Protein 3PU5 (pdb70)

Solvent-accessible surface area: 13687 Å² total

Structure (mmCIF, N/CA/C/O backbone):
data_3PU5
#
_entry.id   3PU5
#
_cell.length_a   72.569
_cell.length_b   104.862
_cell.length_c   39.300
_cell.angle_alpha   90.00
_cell.angle_beta   90.00
_cell.angle_gamma   90.00
#
_symmetry.space_group_name_H-M   'P 21 21 2'
#
loop_
_entity.id
_entity.type
_entity.pdbx_description
1 polymer 'extracellular solute-binding protein'
2 non-polymer GLYCEROL
3 water water
#
loop_
_atom_site.group_PDB
_atom_site.id
_atom_site.type_symbol
_atom_site.label_atom_id
_atom_site.label_alt_id
_atom_site.label_comp_id
_atom_site.label_asym_id
_atom_site.label_entity_id
_atom_site.label_seq_id
_atom_site.pdbx_PDB_ins_code
_atom_site.Cartn_x
_atom_site.Cartn_y
_atom_site.Cartn_z
_atom_site.occupancy
_atom_site.B_iso_or_equiv
_atom_site.auth_seq_id
_atom_site.auth_comp_id
_atom_site.auth_asym_id
_atom_site.auth_atom_id
_atom_site.pdbx_PDB_model_num
ATOM 1 N N . LEU A 1 3 ? 54.091 -3.684 -2.632 1.00 20.00 30 LEU A N 1
ATOM 2 C CA . LEU A 1 3 ? 52.992 -3.067 -1.938 1.00 20.00 30 LEU A CA 1
ATOM 3 C C . LEU A 1 3 ? 53.318 -2.821 -0.470 1.00 20.00 30 LEU A C 1
ATOM 4 O O . LEU A 1 3 ? 53.107 -1.788 0.026 1.00 24.15 30 LEU A O 1
ATOM 9 N N . ALA A 1 4 ? 53.811 -3.863 0.171 1.00 20.00 31 ALA A N 1
ATOM 10 C CA . ALA A 1 4 ? 54.243 -3.846 1.546 1.00 20.00 31 ALA A CA 1
ATOM 11 C C . ALA A 1 4 ? 55.317 -2.805 1.765 1.00 20.00 31 ALA A C 1
ATOM 12 O O . ALA A 1 4 ? 55.370 -2.206 2.809 1.00 35.75 31 ALA A O 1
ATOM 14 N N . ASP A 1 5 ? 56.166 -2.592 0.787 1.00 20.00 32 ASP A N 1
ATOM 15 C CA . ASP A 1 5 ? 57.211 -1.611 0.940 1.00 20.00 32 ASP A CA 1
ATOM 16 C C . ASP A 1 5 ? 56.806 -0.172 0.643 1.00 20.00 32 ASP A C 1
ATOM 17 O O . ASP A 1 5 ? 57.526 0.715 1.023 1.00 28.25 32 ASP A O 1
ATOM 22 N N . ASP A 1 6 ? 55.644 0.033 0.006 1.00 26.43 33 ASP A N 1
ATOM 23 C CA . ASP A 1 6 ? 55.153 1.365 -0.341 1.00 24.01 33 ASP A CA 1
ATOM 24 C C . ASP A 1 6 ? 54.354 2.075 0.763 1.00 21.08 33 ASP A C 1
ATOM 25 O O . ASP A 1 6 ? 53.192 2.316 0.661 1.00 17.65 33 ASP A O 1
ATOM 30 N N . HIS A 1 7 ? 55.073 2.416 1.800 1.00 19.27 34 HIS A N 1
ATOM 31 C CA . HIS A 1 7 ? 54.553 2.935 3.011 1.00 17.14 34 HIS A CA 1
ATOM 32 C C . HIS A 1 7 ? 55.686 3.779 3.603 1.00 15.82 34 HIS A C 1
ATOM 33 O O . HIS A 1 7 ? 56.725 3.254 3.860 1.00 17.05 34 HIS A O 1
ATOM 40 N N . ILE A 1 8 ? 55.473 5.068 3.806 1.00 14.13 35 ILE A N 1
ATOM 41 C CA . ILE A 1 8 ? 56.487 5.899 4.461 1.00 11.67 35 ILE A CA 1
ATOM 42 C C . ILE A 1 8 ? 56.012 6.487 5.792 1.00 13.03 35 ILE A C 1
ATOM 43 O O . ILE A 1 8 ? 54.806 6.667 6.019 1.00 11.01 35 ILE A O 1
ATOM 48 N N . TYR A 1 9 ? 56.974 6.766 6.670 1.00 11.32 36 TYR A N 1
ATOM 49 C CA . TYR A 1 9 ? 56.683 7.364 7.965 1.00 12.16 36 TYR A CA 1
ATOM 50 C C . TYR A 1 9 ? 57.257 8.787 8.018 1.00 11.56 36 TYR A C 1
ATOM 51 O O . TYR A 1 9 ? 58.430 9.018 7.707 1.00 10.35 36 TYR A O 1
ATOM 60 N N . VAL A 1 10 ? 56.402 9.736 8.377 1.00 10.90 37 VAL A N 1
ATOM 61 C CA . VAL A 1 10 ? 56.748 11.156 8.366 1.00 9.92 37 VAL A CA 1
ATOM 62 C C . VAL A 1 10 ? 56.412 11.748 9.724 1.00 10.69 37 VAL A C 1
ATOM 63 O O . VAL A 1 10 ? 55.266 11.646 10.194 1.00 9.64 37 VAL A O 1
ATOM 67 N N . THR A 1 11 ? 57.400 12.366 10.362 1.00 9.83 38 THR A N 1
ATOM 68 C CA . THR A 1 11 ? 57.167 12.928 11.684 1.00 9.98 38 THR A CA 1
ATOM 69 C C . THR A 1 11 ? 56.216 14.107 11.589 1.00 11.71 38 THR A C 1
ATOM 70 O O . THR A 1 11 ? 56.118 14.767 10.550 1.00 9.98 38 THR A O 1
ATOM 74 N N . SER A 1 12 ? 55.516 14.358 12.684 1.00 10.73 39 SER A N 1
ATOM 75 C CA . SER A 1 12 ? 54.699 15.544 12.813 1.00 12.77 39 SER A CA 1
ATOM 76 C C . SER A 1 12 ? 54.520 15.858 14.295 1.00 14.31 39 SER A C 1
ATOM 77 O O . SER A 1 12 ? 55.055 15.152 15.161 1.00 12.75 39 SER A O 1
ATOM 80 N N . SER A 1 13 ? 53.773 16.916 14.592 1.00 13.51 40 SER A N 1
ATOM 81 C CA . SER A 1 13 ? 53.646 17.372 15.968 1.00 13.14 40 SER A CA 1
ATOM 82 C C . SER A 1 13 ? 52.371 16.842 16.611 1.00 15.84 40 SER A C 1
ATOM 83 O O . SER A 1 13 ? 52.378 15.798 17.267 1.00 16.10 40 SER A O 1
ATOM 86 N N . GLY A 1 14 ? 51.276 17.567 16.422 1.00 15.50 41 GLY A N 1
ATOM 87 C CA . GLY A 1 14 ? 49.994 17.138 16.938 1.00 15.79 41 GLY A CA 1
ATOM 88 C C . GLY A 1 14 ? 48.939 18.186 16.673 1.00 18.50 41 GLY A C 1
ATOM 89 O O . GLY A 1 14 ? 49.191 19.188 15.999 1.00 14.79 41 GLY A O 1
ATOM 90 N N . GLY A 1 15 ? 47.745 17.953 17.203 1.00 16.58 42 GLY A N 1
ATOM 91 C CA . GLY A 1 15 ? 46.665 18.905 17.058 1.00 16.62 42 GLY A CA 1
ATOM 92 C C . GLY A 1 15 ? 46.358 19.294 15.626 1.00 15.97 42 GLY A C 1
ATOM 93 O O . GLY A 1 15 ? 46.463 18.490 14.706 1.00 17.11 42 GLY A O 1
ATOM 94 N N . SER A 1 16 ? 45.989 20.554 15.450 1.00 15.66 43 SER A N 1
ATOM 95 C CA . SER A 1 16 ? 45.480 21.056 14.186 1.00 18.86 43 SER A CA 1
ATOM 96 C C . SER A 1 16 ? 46.535 21.012 13.077 1.00 16.16 43 SER A C 1
ATOM 97 O O . SER A 1 16 ? 46.215 20.780 11.910 1.00 14.35 43 SER A O 1
ATOM 100 N N . PHE A 1 17 ? 47.790 21.251 13.447 1.00 15.06 44 PHE A N 1
ATOM 101 C CA . PHE A 1 17 ? 48.882 21.215 12.479 1.00 14.04 44 PHE A CA 1
ATOM 102 C C . PHE A 1 17 ? 48.926 19.831 11.849 1.00 13.42 44 PHE A C 1
ATOM 103 O O . PHE A 1 17 ? 48.867 19.697 10.630 1.00 13.04 44 PHE A O 1
ATOM 111 N N . LEU A 1 18 ? 49.020 18.803 12.693 1.00 12.99 45 LEU A N 1
ATOM 112 C CA . LEU A 1 18 ? 49.096 17.422 12.225 1.00 15.27 45 LEU A CA 1
ATOM 113 C C . LEU A 1 18 ? 47.863 17.004 11.404 1.00 14.62 45 LEU A C 1
ATOM 114 O O . LEU A 1 18 ? 47.983 16.319 10.386 1.00 12.69 45 LEU A O 1
ATOM 119 N N . GLU A 1 19 ? 46.684 17.410 11.861 1.00 15.39 46 GLU A N 1
ATOM 120 C CA . GLU A 1 19 ? 45.445 17.087 11.163 1.00 17.13 46 GLU A CA 1
ATOM 121 C C . GLU A 1 19 ? 45.477 17.683 9.767 1.00 14.42 46 GLU A C 1
ATOM 122 O O . GLU A 1 19 ? 44.992 17.081 8.800 1.00 15.06 46 GLU A O 1
ATOM 128 N N . ASN A 1 20 ? 46.046 18.879 9.664 1.00 12.37 47 ASN A N 1
ATOM 129 C CA . ASN A 1 20 ? 46.086 19.548 8.376 1.00 12.18 47 ASN A CA 1
ATOM 130 C C . ASN A 1 20 ? 47.170 19.033 7.449 1.00 11.40 47 ASN A C 1
ATOM 131 O O . ASN A 1 20 ? 46.975 19.007 6.245 1.00 11.42 47 ASN A O 1
ATOM 136 N N . VAL A 1 21 ? 48.297 18.597 8.012 1.00 12.50 48 VAL A N 1
ATOM 137 C CA . VAL A 1 21 ? 49.293 17.888 7.223 1.00 11.14 48 VAL A CA 1
ATOM 138 C C . VAL A 1 21 ? 48.684 16.616 6.641 1.00 11.59 48 VAL A C 1
ATO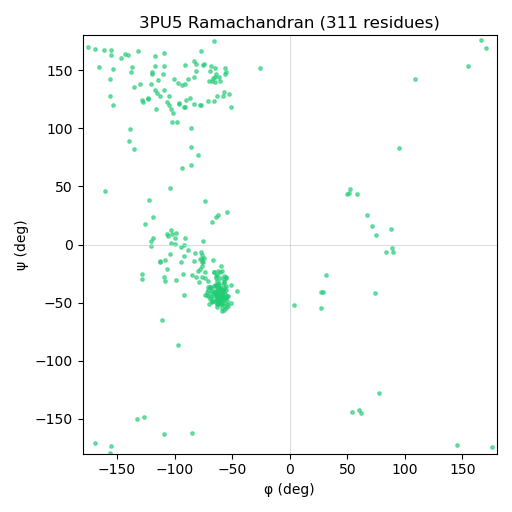M 139 O O . VAL A 1 21 ? 48.905 16.297 5.483 1.00 10.62 48 VAL A O 1
ATOM 143 N N . ARG A 1 22 ? 47.918 15.892 7.455 1.00 13.37 49 ARG A N 1
ATOM 144 C CA . ARG A 1 22 ? 47.267 14.664 7.000 1.00 13.96 49 ARG A CA 1
ATOM 145 C C . ARG A 1 22 ? 46.276 14.970 5.881 1.00 12.03 49 ARG A C 1
ATOM 146 O O . ARG A 1 22 ? 46.298 14.349 4.823 1.00 13.62 49 ARG A O 1
ATOM 154 N N . LYS A 1 23 ? 45.412 15.944 6.128 1.00 13.78 50 LYS A N 1
ATOM 155 C CA . LYS A 1 23 ? 44.357 16.305 5.186 1.00 14.73 50 LYS A CA 1
ATOM 156 C C . LYS A 1 23 ? 44.884 16.864 3.858 1.00 14.25 50 LYS A C 1
ATOM 157 O O . LYS A 1 23 ? 44.374 16.537 2.773 1.00 13.63 50 LYS A O 1
ATOM 163 N N . HIS A 1 24 ? 45.904 17.711 3.939 1.00 12.15 51 HIS A N 1
ATOM 164 C CA . HIS A 1 24 ? 46.323 18.478 2.765 1.00 11.48 51 HIS A CA 1
ATOM 165 C C . HIS A 1 24 ? 47.623 18.026 2.116 1.00 12.75 51 HIS A C 1
ATOM 166 O O . HIS A 1 24 ? 47.941 18.439 0.994 1.00 11.33 51 HIS A O 1
ATOM 181 N N . ALA A 1 26 ? 49.450 14.465 3.308 1.00 10.76 53 ALA A N 1
ATOM 182 C CA . ALA A 1 26 ? 49.539 13.003 3.368 1.00 12.91 53 ALA A CA 1
ATOM 183 C C . ALA A 1 26 ? 48.447 12.304 2.554 1.00 14.76 53 ALA A C 1
ATOM 184 O O . ALA A 1 26 ? 48.745 11.455 1.722 1.00 15.95 53 ALA A O 1
ATOM 186 N N . GLU A 1 27 ? 47.187 12.673 2.780 1.00 14.14 54 GLU A N 1
ATOM 187 C CA . GLU A 1 27 ? 46.073 12.018 2.086 1.00 16.07 54 GLU A CA 1
ATOM 188 C C . GLU A 1 27 ? 46.085 12.213 0.559 1.00 16.61 54 GLU A C 1
ATOM 189 O O . GLU A 1 27 ? 46.002 11.237 -0.184 1.00 16.54 54 GLU A O 1
ATOM 195 N N . PRO A 1 28 ? 46.203 13.469 0.083 1.00 16.28 55 PRO A N 1
ATOM 196 C CA . PRO A 1 28 ? 46.292 13.688 -1.368 1.00 14.91 55 PRO A CA 1
ATOM 197 C C . PRO A 1 28 ? 47.458 12.949 -2.015 1.00 15.97 55 PRO A C 1
ATOM 198 O O . PRO A 1 28 ? 47.312 12.414 -3.114 1.00 16.02 55 PRO A O 1
ATOM 202 N N . PHE A 1 29 ? 48.600 12.917 -1.339 1.00 14.15 56 PHE A N 1
ATOM 203 C CA . PHE A 1 29 ? 49.765 12.218 -1.861 1.00 14.53 56 PHE A CA 1
ATOM 204 C C . PHE A 1 29 ? 49.509 10.721 -1.996 1.00 15.85 56 PHE A C 1
ATOM 205 O O . PHE A 1 29 ? 49.868 10.116 -3.007 1.00 15.51 56 PHE A O 1
ATOM 213 N N . GLU A 1 30 ? 48.916 10.127 -0.961 1.00 15.98 57 GLU A N 1
ATOM 214 C CA . GLU A 1 30 ? 48.580 8.708 -0.979 1.00 17.47 57 GLU A CA 1
ATOM 215 C C . GLU A 1 30 ? 47.712 8.424 -2.203 1.00 18.57 57 GLU A C 1
ATOM 216 O O . GLU A 1 30 ? 47.920 7.451 -2.921 1.00 17.91 57 GLU A O 1
ATOM 222 N N . LYS A 1 31 ? 46.733 9.293 -2.431 1.00 19.24 58 LYS A N 1
ATOM 223 C CA . LYS A 1 31 ? 45.801 9.114 -3.530 1.00 21.71 58 LYS A CA 1
ATOM 224 C C . LYS A 1 31 ? 46.505 9.133 -4.873 1.00 22.14 58 LYS A C 1
ATOM 225 O O . LYS A 1 31 ? 46.217 8.313 -5.738 1.00 23.04 58 LYS A O 1
ATOM 231 N N . GLN A 1 32 ? 47.431 10.066 -5.055 1.00 19.96 59 GLN A N 1
ATOM 232 C CA . GLN A 1 32 ? 48.069 10.214 -6.355 1.00 19.48 59 GLN A CA 1
ATOM 233 C C . GLN A 1 32 ? 49.193 9.221 -6.581 1.00 21.63 59 GLN A C 1
ATOM 234 O O . GLN A 1 32 ? 49.465 8.838 -7.721 1.00 21.02 59 GLN A O 1
ATOM 240 N N . SER A 1 33 ? 49.824 8.776 -5.498 1.00 17.22 60 SER A N 1
ATOM 241 C CA . SER A 1 33 ? 51.034 7.969 -5.612 1.00 18.09 60 SER A CA 1
ATOM 242 C C . SER A 1 33 ? 50.810 6.500 -5.283 1.00 20.14 60 SER A C 1
ATOM 243 O O . SER A 1 33 ? 51.606 5.646 -5.676 1.00 19.92 60 SER A O 1
ATOM 246 N N . GLY A 1 34 ? 49.745 6.215 -4.539 1.00 18.03 61 GLY A N 1
ATOM 247 C CA . GLY A 1 34 ? 49.521 4.879 -4.013 1.00 21.42 61 GLY A CA 1
ATOM 248 C C . GLY A 1 34 ? 50.424 4.537 -2.834 1.00 19.74 61 GLY A C 1
ATOM 249 O O . GLY A 1 34 ? 50.456 3.395 -2.369 1.00 17.78 61 GLY A O 1
ATOM 250 N N . VAL A 1 35 ? 51.162 5.531 -2.347 1.00 17.71 62 VAL A N 1
ATOM 251 C CA . VAL A 1 35 ? 52.086 5.320 -1.245 1.00 16.10 62 VAL A CA 1
ATOM 252 C C . VAL A 1 35 ? 51.409 5.716 0.052 1.00 18.40 62 VAL A C 1
ATOM 253 O O . VAL A 1 35 ? 50.953 6.844 0.205 1.00 16.61 62 VAL A O 1
ATOM 257 N N . LYS A 1 36 ? 51.322 4.774 0.981 1.00 16.75 63 LYS A N 1
ATOM 258 C CA . LYS A 1 36 ? 50.727 5.066 2.275 1.00 18.64 63 LYS A CA 1
ATOM 259 C C . LYS A 1 36 ? 51.628 5.985 3.104 1.00 14.85 63 LYS A C 1
ATOM 260 O O . LYS A 1 36 ? 52.858 5.856 3.088 1.00 16.94 63 LYS A O 1
ATOM 266 N N . VAL A 1 37 ? 51.017 6.922 3.815 1.00 13.99 64 VAL A N 1
ATOM 267 C CA . VAL A 1 37 ? 51.776 7.810 4.688 1.00 12.98 64 VAL A CA 1
ATOM 268 C C . VAL A 1 37 ? 51.249 7.722 6.114 1.00 14.21 64 VAL A C 1
ATOM 269 O O . VAL A 1 37 ? 50.052 7.916 6.358 1.00 14.86 64 VAL A O 1
ATOM 273 N N . THR A 1 38 ? 52.144 7.426 7.050 1.00 11.66 65 THR A N 1
ATOM 274 C CA . THR A 1 38 ? 51.806 7.494 8.467 1.00 11.92 65 THR A CA 1
ATOM 275 C C . THR A 1 38 ? 52.474 8.711 9.089 1.00 11.84 65 THR A C 1
ATOM 276 O O . THR A 1 38 ? 53.692 8.858 9.026 1.00 11.96 65 THR A O 1
ATOM 280 N N . LEU A 1 39 ? 51.673 9.588 9.682 1.00 12.00 66 LEU A N 1
ATOM 281 C CA . LEU A 1 39 ? 52.206 10.731 10.411 1.00 11.67 66 LEU A CA 1
ATOM 282 C C . LEU A 1 39 ? 52.422 10.320 11.863 1.00 12.67 66 LEU A C 1
ATOM 283 O O . LEU A 1 39 ? 51.488 9.858 12.523 1.00 10.29 66 LEU A O 1
ATOM 288 N N . VAL A 1 40 ? 53.649 10.485 12.348 1.00 10.64 67 VAL A N 1
ATOM 289 C CA . VAL A 1 40 ? 54.009 10.087 13.705 1.00 11.91 67 VAL A CA 1
ATOM 290 C C . VAL A 1 40 ? 54.086 11.293 14.644 1.00 13.59 67 VAL A C 1
ATOM 291 O O . VAL A 1 40 ? 55.040 12.071 14.577 1.00 12.41 67 VAL A O 1
ATOM 295 N N . PRO A 1 41 ? 53.081 11.456 15.525 1.00 14.06 68 PRO A N 1
ATOM 296 C CA . PRO A 1 41 ? 53.081 12.589 16.463 1.00 14.54 68 PRO A CA 1
ATOM 297 C C . PRO A 1 41 ? 54.240 12.548 17.465 1.00 14.60 68 PRO A C 1
ATOM 298 O O . PRO A 1 41 ? 54.652 11.472 17.891 1.00 13.93 68 PRO A O 1
ATOM 302 N N . GLY A 1 42 ? 54.745 13.717 17.849 1.00 13.53 69 GLY A N 1
ATOM 303 C CA . GLY A 1 42 ? 55.833 13.786 18.806 1.00 13.58 69 GLY A CA 1
ATOM 304 C C . GLY A 1 42 ? 56.400 15.189 18.931 1.00 15.98 69 GLY A C 1
ATOM 305 O O . GLY A 1 42 ? 56.073 16.071 18.129 1.00 13.46 69 GLY A O 1
ATOM 306 N N . THR A 1 43 ? 57.243 15.396 19.943 1.00 13.94 70 THR A N 1
ATOM 307 C CA . THR A 1 43 ? 57.929 16.671 20.124 1.00 14.31 70 THR A CA 1
ATOM 308 C C . THR A 1 43 ? 59.170 16.736 19.254 1.00 13.52 70 THR A C 1
ATOM 309 O O . THR A 1 43 ? 59.729 15.707 18.865 1.00 12.45 70 THR A O 1
ATOM 313 N N . ASN A 1 44 ? 59.607 17.955 18.970 1.00 13.48 71 ASN A N 1
ATOM 314 C CA . ASN A 1 44 ? 60.796 18.169 18.162 1.00 14.89 71 ASN A CA 1
ATOM 315 C C . ASN A 1 44 ? 62.020 17.440 18.710 1.00 13.47 71 ASN A C 1
ATOM 316 O O . ASN A 1 44 ? 62.680 16.720 17.975 1.00 13.67 71 ASN A O 1
ATOM 321 N N . PRO A 1 45 ? 62.326 17.622 20.012 1.00 15.92 72 PRO A N 1
ATOM 322 C CA . PRO A 1 45 ? 63.493 16.979 20.635 1.00 14.72 72 PRO A CA 1
ATOM 323 C C . PRO A 1 45 ? 63.431 15.457 20.625 1.00 14.24 72 PRO A C 1
ATOM 324 O O . PRO A 1 45 ? 64.466 14.822 20.456 1.00 12.94 72 PRO A O 1
ATOM 328 N N . ALA A 1 46 ? 62.242 14.888 20.827 1.00 14.16 73 ALA A N 1
ATOM 329 C CA . ALA A 1 46 ? 62.072 13.435 20.848 1.00 15.31 73 ALA A CA 1
ATOM 330 C C . ALA A 1 46 ? 62.273 12.832 19.459 1.00 14.95 73 ALA A C 1
ATOM 331 O O . ALA A 1 46 ? 62.967 11.826 19.300 1.00 14.24 73 ALA A O 1
ATOM 333 N N . HIS A 1 47 ? 61.651 13.443 18.457 1.00 12.58 74 HIS A N 1
ATOM 334 C CA . HIS A 1 47 ? 61.836 12.997 17.079 1.00 13.73 74 HIS A CA 1
ATOM 335 C C . HIS A 1 47 ? 63.312 13.038 16.677 1.00 13.98 74 HIS A C 1
ATOM 336 O O . HIS A 1 47 ? 63.843 12.066 16.156 1.00 12.83 74 HIS A O 1
ATOM 343 N N . ALA A 1 48 ? 63.968 14.169 16.927 1.00 13.96 75 ALA A N 1
ATOM 344 C CA . ALA A 1 48 ? 65.375 14.324 16.568 1.00 13.06 75 ALA A CA 1
ATOM 345 C C . ALA A 1 48 ? 66.249 13.298 17.274 1.00 13.90 75 ALA A C 1
ATOM 346 O O . ALA A 1 48 ? 67.086 12.664 16.641 1.00 16.18 75 ALA A O 1
ATOM 348 N N . LEU A 1 49 ? 66.068 13.125 18.580 1.00 16.19 76 LEU A N 1
ATOM 349 C CA . LEU A 1 49 ? 66.897 12.153 19.303 1.00 18.03 76 LEU A CA 1
ATOM 350 C C . LEU A 1 49 ? 66.672 10.736 18.767 1.00 17.64 76 LEU A C 1
ATOM 351 O O . LEU A 1 49 ? 67.616 9.948 18.615 1.00 16.98 76 LEU A O 1
ATOM 356 N N . LYS A 1 50 ? 65.420 10.417 18.465 1.00 15.38 77 LYS A N 1
ATOM 357 C CA . LYS A 1 50 ? 65.109 9.095 17.939 1.00 19.01 77 LYS A CA 1
ATOM 358 C C . LYS A 1 50 ? 65.828 8.856 16.621 1.00 18.49 77 LYS A C 1
ATOM 359 O O . LYS A 1 50 ? 66.387 7.787 16.403 1.00 17.33 77 LYS A O 1
ATOM 365 N N . ILE A 1 51 ? 65.824 9.862 15.750 1.00 16.62 78 ILE A N 1
ATOM 366 C CA . ILE A 1 51 ? 66.533 9.753 14.481 1.00 17.53 78 ILE A CA 1
ATOM 367 C C . ILE A 1 51 ? 68.039 9.721 14.705 1.00 16.59 78 ILE A C 1
ATOM 368 O O . ILE A 1 51 ? 68.753 8.954 14.070 1.00 16.09 78 ILE A O 1
ATOM 373 N N . LEU A 1 52 ? 68.514 10.562 15.615 1.00 17.88 79 LEU A N 1
ATOM 374 C CA . LEU A 1 52 ? 69.921 10.563 15.990 1.00 20.74 79 LEU A CA 1
ATOM 375 C C . LEU A 1 52 ? 70.380 9.185 16.458 1.00 21.41 79 LEU A C 1
ATOM 376 O O . LEU A 1 52 ? 71.441 8.696 16.056 1.00 19.63 79 LEU A O 1
ATOM 381 N N . SER A 1 53 ? 69.569 8.573 17.317 1.00 22.17 80 SER A N 1
ATOM 382 C CA . SER A 1 53 ? 69.928 7.328 17.998 1.00 21.47 80 SER A CA 1
ATOM 383 C C . SER A 1 53 ? 69.843 6.119 17.090 1.00 24.44 80 SER A C 1
ATOM 384 O O . SER A 1 53 ? 70.351 5.046 17.419 1.00 25.92 80 SER A O 1
ATOM 387 N N . SER A 1 54 ? 69.185 6.282 15.952 1.00 22.36 81 SER A N 1
ATOM 388 C CA . SER A 1 54 ? 68.849 5.133 15.127 1.00 25.86 81 SER A CA 1
ATOM 389 C C . SER A 1 54 ? 70.073 4.379 14.623 1.00 26.38 81 SER A C 1
ATOM 390 O O . SER A 1 54 ? 71.112 4.970 14.314 1.00 27.04 81 SER A O 1
ATOM 393 N N . ARG A 1 55 ? 69.927 3.063 14.554 1.00 26.62 82 ARG A N 1
ATOM 394 C 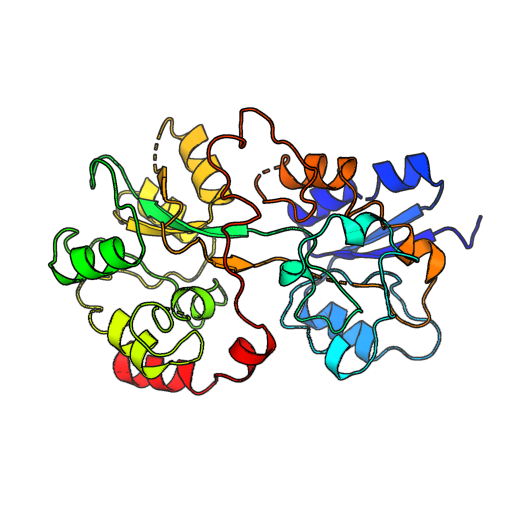CA . ARG A 1 55 ? 70.927 2.199 13.957 1.00 31.02 82 ARG A CA 1
ATOM 395 C C . ARG A 1 55 ? 70.222 1.283 12.962 1.00 32.10 82 ARG A C 1
ATOM 396 O O . ARG A 1 55 ? 69.127 0.782 13.235 1.00 32.33 82 ARG A O 1
ATOM 398 N N . GLY A 1 56 ? 70.835 1.077 11.802 1.00 33.88 83 GLY A N 1
ATOM 399 C CA . GLY A 1 56 ? 70.255 0.196 10.805 1.00 32.20 83 GLY A CA 1
ATOM 400 C C . GLY A 1 56 ? 69.126 0.883 10.069 1.00 32.07 83 GLY A C 1
ATOM 401 O O . GLY A 1 56 ? 69.307 1.983 9.548 1.00 32.86 83 GLY A O 1
ATOM 402 N N . THR A 1 57 ? 67.962 0.242 10.018 1.00 33.31 84 THR A N 1
ATOM 403 C CA . THR A 1 57 ? 66.819 0.837 9.332 1.00 31.00 84 THR A CA 1
ATOM 404 C C . THR A 1 57 ? 66.188 1.899 10.221 1.00 28.81 84 THR A C 1
ATOM 405 O O . THR A 1 57 ? 65.748 1.593 11.332 1.00 31.73 84 THR A O 1
ATOM 409 N N . PRO A 1 58 ? 66.144 3.154 9.734 1.00 25.58 85 PRO A N 1
ATOM 410 C CA . PRO A 1 58 ? 65.553 4.257 10.500 1.00 24.73 85 PRO A CA 1
ATOM 411 C C . PRO A 1 58 ? 64.063 4.019 10.688 1.00 24.32 85 PRO A C 1
ATOM 412 O O . PRO A 1 58 ? 63.440 3.379 9.843 1.00 22.38 85 PRO A O 1
ATOM 416 N N . PRO A 1 59 ? 63.488 4.547 11.774 1.00 26.11 86 PRO A N 1
ATOM 417 C CA . PRO A 1 59 ? 62.049 4.388 11.991 1.00 27.02 86 PRO A CA 1
ATOM 418 C C . PRO A 1 59 ? 61.258 5.341 11.085 1.00 25.12 86 PRO A C 1
ATOM 419 O O . PRO A 1 59 ? 60.117 5.043 10.702 1.00 24.81 86 PRO A O 1
ATOM 423 N N . TYR A 1 60 ? 61.873 6.467 10.728 1.00 20.69 87 TYR A N 1
ATOM 424 C CA . TYR A 1 60 ? 61.199 7.476 9.924 1.00 17.76 87 TYR A CA 1
ATOM 425 C C . TYR A 1 60 ? 61.904 7.733 8.598 1.00 14.89 87 TYR A C 1
ATOM 426 O O . TYR A 1 60 ? 63.132 7.664 8.505 1.00 15.30 87 TYR A O 1
ATOM 435 N N . ASP A 1 61 ? 61.111 8.048 7.579 1.00 13.60 88 ASP A N 1
ATOM 436 C CA . ASP A 1 61 ? 61.624 8.337 6.240 1.00 13.58 88 ASP A CA 1
ATOM 437 C C . ASP A 1 61 ? 61.734 9.842 5.964 1.00 12.97 88 ASP A C 1
ATOM 438 O O . ASP A 1 61 ? 62.591 10.288 5.192 1.00 11.03 88 ASP A O 1
ATOM 443 N N . VAL A 1 62 ? 60.848 10.615 6.582 1.00 11.95 89 VAL A N 1
ATOM 444 C CA . VAL A 1 62 ? 60.841 12.065 6.397 1.00 10.82 89 VAL A CA 1
ATOM 445 C C . VAL A 1 62 ? 60.879 12.750 7.750 1.00 9.95 89 VAL A C 1
ATOM 446 O O . VAL A 1 62 ? 60.034 12.498 8.613 1.00 10.72 89 VAL A O 1
ATOM 450 N N . ALA A 1 63 ? 61.892 13.587 7.938 1.00 10.26 90 ALA A N 1
ATOM 451 C CA . ALA A 1 63 ? 62.029 14.359 9.157 1.00 9.41 90 ALA A CA 1
ATOM 452 C C . ALA A 1 63 ? 61.322 15.673 8.941 1.00 11.11 90 ALA A C 1
ATOM 453 O O . ALA A 1 63 ? 61.685 16.434 8.049 1.00 10.22 90 ALA A O 1
ATOM 455 N N . ALA A 1 64 ? 60.299 15.934 9.745 1.00 9.32 91 ALA A N 1
ATOM 456 C CA . ALA A 1 64 ? 59.539 17.160 9.596 1.00 11.15 91 ALA A CA 1
ATOM 457 C C . ALA A 1 64 ? 59.237 17.728 10.968 1.00 12.38 91 ALA A C 1
ATOM 458 O O . ALA A 1 64 ? 58.320 17.260 11.654 1.00 18.07 91 ALA A O 1
ATOM 460 N N . PHE A 1 65 ? 60.025 18.711 11.386 1.00 10.99 92 PHE A N 1
ATOM 461 C CA . PHE A 1 65 ? 59.838 19.351 12.684 1.00 13.02 92 PHE A CA 1
ATOM 462 C C . PHE A 1 65 ? 60.678 20.624 12.843 1.00 14.00 92 PHE A C 1
ATOM 463 O O . PHE A 1 65 ? 61.289 21.093 11.890 1.00 11.34 92 PHE A O 1
ATOM 471 N N . GLY A 1 66 ? 60.703 21.162 14.061 1.00 14.60 93 GLY A N 1
ATOM 472 C CA . GLY A 1 66 ? 61.326 22.445 14.347 1.00 13.55 93 GLY A CA 1
ATOM 473 C C . GLY A 1 66 ? 62.787 22.608 13.972 1.00 14.65 93 GLY A C 1
ATOM 474 O O . GLY A 1 66 ? 63.553 21.648 13.972 1.00 12.94 93 GLY A O 1
ATOM 475 N N . GLY A 1 67 ? 63.168 23.852 13.693 1.00 14.56 94 GLY A N 1
ATOM 476 C CA . GLY A 1 67 ? 64.500 24.182 13.224 1.00 17.65 94 GLY A CA 1
ATOM 477 C C . GLY A 1 67 ? 65.640 23.878 14.180 1.00 17.29 94 GLY A C 1
ATOM 478 O O . GLY A 1 67 ? 66.677 23.359 13.755 1.00 16.81 94 GLY A O 1
ATOM 479 N N . ASN A 1 68 ? 65.465 24.202 15.459 1.00 16.07 95 ASN A N 1
ATOM 480 C CA . ASN A 1 68 ? 66.506 23.947 16.463 1.00 17.34 95 ASN A CA 1
ATOM 481 C C . ASN A 1 68 ? 66.969 22.495 16.487 1.00 19.04 95 ASN A C 1
ATOM 482 O O . ASN A 1 68 ? 68.166 22.193 16.402 1.00 17.62 95 ASN A O 1
ATOM 487 N N . ASP A 1 69 ? 66.004 21.593 16.613 1.00 14.94 96 ASP A N 1
ATOM 488 C CA . ASP A 1 69 ? 66.314 20.176 16.682 1.00 15.95 96 ASP A CA 1
ATOM 489 C C . ASP A 1 69 ? 66.724 19.621 15.328 1.00 15.75 96 ASP A C 1
ATOM 490 O O . ASP A 1 69 ? 67.590 18.743 15.257 1.00 15.86 96 ASP A O 1
ATOM 503 N N . TYR A 1 71 ? 68.463 21.214 13.262 1.00 14.32 98 TYR A N 1
ATOM 504 C CA . TYR A 1 71 ? 69.858 21.601 13.127 1.00 16.08 98 TYR A CA 1
ATOM 505 C C . TYR A 1 71 ? 70.757 20.548 13.773 1.00 15.79 98 TYR A C 1
ATOM 506 O O . TYR A 1 71 ? 71.898 20.385 13.380 1.00 18.04 98 TYR A O 1
ATOM 515 N N . ARG A 1 72 ? 70.231 19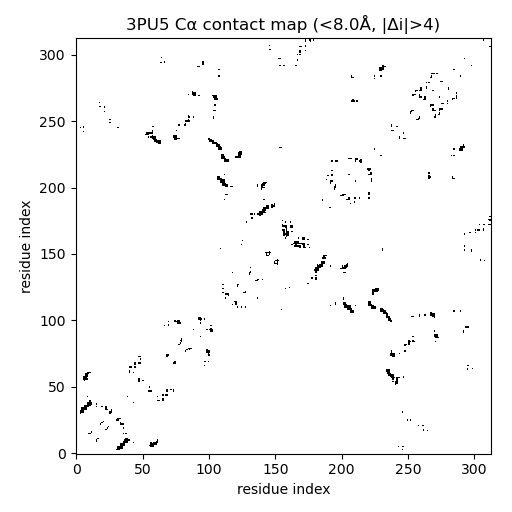.818 14.753 1.00 16.90 99 ARG A N 1
ATOM 516 C CA . ARG A 1 72 ? 70.987 18.725 15.366 1.00 18.77 99 ARG A CA 1
ATOM 517 C C . ARG A 1 72 ? 71.300 17.639 14.334 1.00 17.10 99 ARG A C 1
ATOM 518 O O . ARG A 1 72 ? 72.419 17.117 14.272 1.00 17.61 99 ARG A O 1
ATOM 526 N N . LEU A 1 73 ? 70.295 17.300 13.536 1.00 14.02 100 LEU A N 1
ATOM 527 C CA . LEU A 1 73 ? 70.416 16.250 12.541 1.00 15.14 100 LEU A CA 1
ATOM 528 C C . LEU A 1 73 ? 71.308 16.690 11.394 1.00 14.64 100 LEU A C 1
ATOM 529 O O . LEU A 1 73 ? 71.980 15.876 10.768 1.00 16.42 100 LEU A O 1
ATOM 534 N N . ILE A 1 74 ? 71.292 17.985 11.112 1.00 16.11 101 ILE A N 1
ATOM 535 C CA . ILE A 1 74 ? 72.211 18.560 10.138 1.00 17.99 101 ILE A CA 1
ATOM 536 C C . ILE A 1 74 ? 73.650 18.368 10.588 1.00 18.45 101 ILE A C 1
ATOM 537 O O . ILE A 1 74 ? 74.495 17.914 9.820 1.00 19.89 101 ILE A O 1
ATOM 542 N N . ARG A 1 75 ? 73.917 18.729 11.839 1.00 17.67 102 ARG A N 1
ATOM 543 C CA . ARG A 1 75 ? 75.253 18.632 12.410 1.00 21.50 102 ARG A CA 1
ATOM 544 C C . ARG A 1 75 ? 75.741 17.184 12.497 1.00 21.57 102 ARG A C 1
ATOM 545 O O . ARG A 1 75 ? 76.945 16.928 12.440 1.00 19.07 102 ARG A O 1
ATOM 553 N N . ALA A 1 76 ? 74.807 16.243 12.634 1.00 18.62 103 ALA A N 1
ATOM 554 C CA . ALA A 1 76 ? 75.156 14.829 12.758 1.00 15.15 103 ALA A CA 1
ATOM 555 C C . ALA A 1 76 ? 75.037 14.041 11.443 1.00 15.87 103 ALA A C 1
ATOM 556 O O . ALA A 1 76 ? 75.120 12.814 11.447 1.00 15.59 103 ALA A O 1
ATOM 558 N N . LYS A 1 77 ? 74.834 14.748 10.334 1.00 14.12 104 LYS A N 1
ATOM 559 C CA . LYS A 1 77 ? 74.804 14.137 8.999 1.00 17.43 104 LYS A CA 1
ATOM 560 C C . LYS A 1 77 ? 73.731 13.050 8.837 1.00 16.99 104 LYS A C 1
ATOM 561 O O . LYS A 1 77 ? 73.986 11.988 8.243 1.00 16.28 104 LYS A O 1
ATOM 567 N N . LYS A 1 78 ? 72.532 13.313 9.347 1.00 13.36 105 LYS A N 1
ATOM 568 C CA . LYS A 1 78 ? 71.474 12.300 9.309 1.00 14.29 105 LYS A CA 1
ATOM 569 C C . LYS A 1 78 ? 70.465 12.506 8.175 1.00 14.72 105 LYS A C 1
ATOM 570 O O . LYS A 1 78 ? 69.529 11.722 8.018 1.00 15.00 105 LYS A O 1
ATOM 576 N N . LEU A 1 79 ? 70.666 13.544 7.372 1.00 13.92 106 LEU A N 1
ATOM 577 C CA . LEU A 1 79 ? 69.699 13.903 6.340 1.00 13.42 106 LEU A CA 1
ATOM 578 C C . LEU A 1 79 ? 70.298 13.719 4.954 1.00 13.22 106 LEU A C 1
ATOM 579 O O . LEU A 1 79 ? 71.464 14.007 4.748 1.00 14.10 106 LEU A O 1
ATOM 584 N N . ALA A 1 80 ? 69.506 13.240 3.999 1.00 13.92 107 ALA A N 1
ATOM 585 C CA . ALA A 1 80 ? 70.031 13.021 2.656 1.00 14.19 107 ALA A CA 1
ATOM 586 C C . ALA A 1 80 ? 70.054 14.315 1.852 1.00 14.77 107 ALA A C 1
ATOM 587 O O . ALA A 1 80 ? 69.221 15.199 2.051 1.00 12.52 107 ALA A O 1
ATOM 589 N N . GLN A 1 81 ? 71.011 14.421 0.940 1.00 13.80 108 GLN A N 1
ATOM 590 C CA . GLN A 1 81 ? 71.070 15.564 0.035 1.00 16.84 108 GLN A CA 1
ATOM 591 C C . GLN A 1 81 ? 69.852 15.590 -0.890 1.00 16.31 108 GLN A C 1
ATOM 592 O O . GLN A 1 81 ? 69.397 14.550 -1.367 1.00 16.87 108 GLN A O 1
ATOM 598 N N . VAL A 1 82 ? 69.313 16.779 -1.122 1.00 13.55 109 VAL A N 1
ATOM 599 C CA . VAL A 1 82 ? 68.211 16.945 -2.052 1.00 14.74 109 VAL A CA 1
ATOM 600 C C . VAL A 1 82 ? 68.439 18.195 -2.890 1.00 16.27 109 VAL A C 1
ATOM 601 O O . VAL A 1 82 ? 69.036 19.166 -2.423 1.00 17.56 109 VAL A O 1
ATOM 605 N N . ASP A 1 83 ? 67.961 18.166 -4.128 1.00 16.47 110 ASP A N 1
ATOM 606 C CA . ASP A 1 83 ? 68.035 19.330 -4.998 1.00 17.22 110 ASP A CA 1
ATOM 607 C C . ASP A 1 83 ? 66.947 19.286 -6.061 1.00 16.49 110 ASP A C 1
ATOM 608 O O . ASP A 1 83 ? 66.075 18.415 -6.046 1.00 14.61 110 ASP A O 1
ATOM 613 N N . GLU A 1 84 ? 67.011 20.232 -6.989 1.00 17.95 111 GLU A N 1
ATOM 614 C CA . GLU A 1 84 ? 65.998 20.368 -8.029 1.00 21.02 111 GLU A CA 1
ATOM 615 C C . GLU A 1 84 ? 65.892 19.159 -8.960 1.00 18.51 111 GLU A C 1
ATOM 616 O O . GLU A 1 84 ? 64.854 18.950 -9.585 1.00 18.78 111 GLU A O 1
ATOM 622 N N . LYS A 1 85 ? 66.956 18.367 -9.053 1.00 18.41 112 LYS A N 1
ATOM 623 C CA . LYS A 1 85 ? 66.913 17.138 -9.841 1.00 18.85 112 LYS A CA 1
ATOM 624 C C . LYS A 1 85 ? 66.030 16.108 -9.155 1.00 20.06 112 LYS A C 1
ATOM 625 O O . LYS A 1 85 ? 65.124 15.544 -9.772 1.00 20.30 112 LYS A O 1
ATOM 631 N N . SER A 1 86 ? 66.294 15.868 -7.872 1.00 15.37 113 SER A N 1
ATOM 632 C CA . SER A 1 86 ? 65.592 14.828 -7.129 1.00 16.64 113 SER A CA 1
ATOM 633 C C . SER A 1 86 ? 64.252 15.296 -6.547 1.00 16.05 113 SER A C 1
ATOM 634 O O . SER A 1 86 ? 63.352 14.494 -6.321 1.00 16.67 113 SER A O 1
ATOM 637 N N . VAL A 1 87 ? 64.137 16.593 -6.291 1.00 14.43 114 VAL A N 1
ATOM 638 C CA . VAL A 1 87 ? 62.920 17.166 -5.729 1.00 14.09 114 VAL A CA 1
ATOM 639 C C . VAL A 1 87 ? 62.616 18.444 -6.512 1.00 13.83 114 VAL A C 1
ATOM 640 O O . VAL A 1 87 ? 62.967 19.538 -6.084 1.00 13.53 114 VAL A O 1
ATOM 644 N N . PRO A 1 88 ? 61.974 18.298 -7.680 1.00 15.17 115 PRO A N 1
ATOM 645 C CA . PRO A 1 88 ? 61.747 19.404 -8.619 1.00 14.61 115 PRO A CA 1
ATOM 646 C C . PRO A 1 88 ? 61.118 20.639 -7.977 1.00 12.60 115 PRO A C 1
ATOM 647 O O . PRO A 1 88 ? 61.445 21.749 -8.368 1.00 13.09 115 PRO A O 1
ATOM 651 N N . SER A 1 89 ? 60.236 20.451 -7.000 1.00 14.12 116 SER A N 1
ATOM 652 C CA . SER A 1 89 ? 59.605 21.587 -6.318 1.00 13.69 116 SER A CA 1
ATOM 653 C C . SER A 1 89 ? 60.612 22.571 -5.718 1.00 12.92 116 SER A C 1
ATOM 654 O O . SER A 1 89 ? 60.313 23.763 -5.576 1.00 12.59 116 SER A O 1
ATOM 657 N N . LEU A 1 90 ? 61.797 22.084 -5.358 1.00 10.81 117 LEU A N 1
ATOM 658 C CA . LEU A 1 90 ? 62.801 22.965 -4.756 1.00 11.65 117 LEU A CA 1
ATOM 659 C C . LEU A 1 90 ? 63.166 24.131 -5.681 1.00 13.73 117 LEU A C 1
ATOM 660 O O . LEU A 1 90 ? 63.643 25.175 -5.223 1.00 11.84 117 LEU A O 1
ATOM 665 N N . ALA A 1 91 ? 62.936 23.959 -6.980 1.00 13.17 118 ALA A N 1
ATOM 666 C CA . ALA A 1 91 ? 63.222 25.031 -7.934 1.00 15.96 118 ALA A CA 1
ATOM 667 C C . ALA A 1 91 ? 62.303 26.228 -7.712 1.00 13.20 118 ALA A C 1
ATOM 668 O O . ALA A 1 91 ? 62.646 27.354 -8.072 1.00 12.63 118 ALA A O 1
ATOM 670 N N . ASP A 1 92 ? 61.140 25.983 -7.110 1.00 13.57 119 ASP A N 1
ATOM 671 C CA . ASP A 1 92 ? 60.161 27.044 -6.869 1.00 12.48 119 ASP A CA 1
ATOM 672 C C . ASP A 1 92 ? 60.185 27.597 -5.447 1.00 11.02 119 ASP A C 1
ATOM 673 O O . ASP A 1 92 ? 59.347 28.415 -5.075 1.00 9.80 119 ASP A O 1
ATOM 678 N N . VAL A 1 93 ? 61.149 27.140 -4.658 1.00 12.29 120 VAL A N 1
ATOM 679 C CA . VAL A 1 93 ? 61.309 27.608 -3.291 1.00 10.16 120 VAL A CA 1
ATOM 680 C C . VAL A 1 93 ? 62.497 28.563 -3.222 1.00 9.81 120 VAL A C 1
ATOM 681 O O . VAL A 1 93 ? 63.612 28.182 -3.563 1.00 9.56 120 VAL A O 1
ATOM 685 N N . PRO A 1 94 ? 62.258 29.821 -2.812 1.00 9.02 121 PRO A N 1
ATOM 686 C CA . PRO A 1 94 ? 63.367 30.774 -2.674 1.00 9.72 121 PRO A CA 1
ATOM 687 C C . PRO A 1 94 ? 64.488 30.267 -1.751 1.00 11.54 121 PRO A C 1
ATOM 688 O O . PRO A 1 94 ? 64.241 29.543 -0.788 1.00 8.35 121 PRO A O 1
ATOM 692 N N . GLU A 1 95 ? 65.717 30.669 -2.055 1.00 12.07 122 GLU A N 1
ATOM 693 C CA . GLU A 1 95 ? 66.900 30.184 -1.353 1.00 13.33 122 GLU A CA 1
ATOM 694 C C . GLU A 1 95 ? 66.857 30.371 0.168 1.00 11.30 122 GLU A C 1
ATOM 695 O O . GLU A 1 95 ? 67.370 29.540 0.909 1.00 10.77 122 GLU A O 1
ATOM 701 N N . LYS A 1 96 ? 66.262 31.462 0.633 1.00 10.59 123 LYS A N 1
ATOM 702 C CA . LYS A 1 96 ? 66.226 31.735 2.065 1.00 11.86 123 LYS A CA 1
ATOM 703 C C . LYS A 1 96 ? 65.575 30.628 2.891 1.00 10.65 123 LYS A C 1
ATOM 704 O O . LYS A 1 96 ? 65.924 30.447 4.051 1.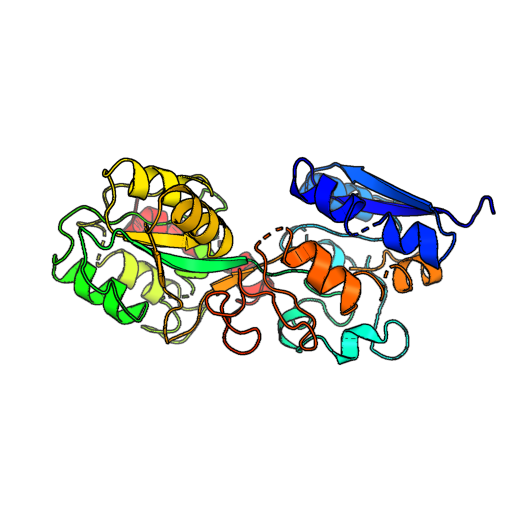00 13.33 123 LYS A O 1
ATOM 710 N N . PHE A 1 97 ? 64.622 29.906 2.301 1.00 9.33 124 PHE A N 1
ATOM 711 C CA . PHE A 1 97 ? 63.927 28.827 3.005 1.00 8.70 124 PHE A CA 1
ATOM 712 C C . PHE A 1 97 ? 64.772 27.562 3.073 1.00 8.92 124 PHE A C 1
ATOM 713 O O . PHE A 1 97 ? 64.454 26.626 3.815 1.00 8.77 124 PHE A O 1
ATOM 721 N N . LYS A 1 98 ? 65.847 27.548 2.293 1.00 8.70 125 LYS A N 1
ATOM 722 C CA . LYS A 1 98 ? 66.740 26.402 2.214 1.00 10.62 125 LYS A CA 1
ATOM 723 C C . LYS A 1 98 ? 68.128 26.690 2.797 1.00 11.69 125 LYS A C 1
ATOM 724 O O . LYS A 1 98 ? 68.911 25.770 3.052 1.00 9.61 125 LYS A O 1
ATOM 730 N N . ALA A 1 99 ? 68.424 27.969 3.011 1.00 10.82 126 ALA A N 1
ATOM 731 C CA . ALA A 1 99 ? 69.788 28.404 3.314 1.00 14.79 126 ALA A CA 1
ATOM 732 C C . ALA A 1 99 ? 70.446 27.736 4.524 1.00 16.08 126 ALA A C 1
ATOM 733 O O . ALA A 1 99 ? 71.641 27.470 4.498 1.00 16.84 126 ALA A O 1
ATOM 735 N N . ASP A 1 100 ? 69.688 27.464 5.579 1.00 12.62 127 ASP A N 1
ATOM 736 C CA . ASP A 1 100 ? 70.296 26.899 6.783 1.00 14.12 127 ASP A CA 1
ATOM 737 C C . ASP A 1 100 ? 70.631 25.400 6.671 1.00 12.93 127 ASP A C 1
ATOM 738 O O . ASP A 1 100 ? 71.380 24.866 7.483 1.00 13.25 127 ASP A O 1
ATOM 743 N N . TRP A 1 101 ? 70.080 24.720 5.674 1.00 11.81 128 TRP A N 1
ATOM 744 C CA . TRP A 1 101 ? 69.989 23.256 5.751 1.00 11.96 128 TRP A CA 1
ATOM 745 C C . TRP A 1 101 ? 71.017 22.477 4.917 1.00 12.81 128 TRP A C 1
ATOM 746 O O . TRP A 1 101 ? 70.906 21.265 4.732 1.00 11.82 128 TRP A O 1
ATOM 757 N N . GLU A 1 102 ? 72.022 23.197 4.436 1.00 11.27 129 GLU A N 1
ATOM 758 C CA . GLU A 1 102 ? 73.172 22.610 3.763 1.00 14.72 129 GLU A CA 1
ATOM 759 C C . GLU A 1 102 ? 72.789 21.624 2.664 1.00 15.49 129 GLU A C 1
ATOM 760 O O . GLU A 1 102 ? 73.386 20.553 2.539 1.00 14.68 129 GLU A O 1
ATOM 766 N N . GLY A 1 103 ? 71.790 22.007 1.869 1.00 14.26 130 GLY A N 1
ATOM 767 C CA . GLY A 1 103 ? 71.352 21.221 0.731 1.00 15.05 130 GLY A CA 1
ATOM 768 C C . GLY A 1 103 ? 70.613 19.954 1.105 1.00 14.78 130 GLY A C 1
ATOM 769 O O . GLY A 1 103 ? 70.444 19.053 0.278 1.00 16.62 130 GLY A O 1
ATOM 770 N N . CYS A 1 104 ? 70.173 19.877 2.355 1.00 13.12 131 CYS A N 1
ATOM 771 C CA . CYS A 1 104 ? 69.501 18.680 2.851 1.00 13.70 131 CYS A CA 1
ATOM 772 C C . CYS A 1 104 ? 68.133 18.991 3.450 1.00 16.41 131 CYS A C 1
ATOM 773 O O . CYS A 1 104 ? 67.595 18.174 4.205 1.00 15.25 131 CYS A O 1
ATOM 776 N N . GLY A 1 105 ? 67.569 20.158 3.134 1.00 12.41 132 GLY A N 1
ATOM 777 C CA . GLY A 1 105 ? 66.290 20.524 3.728 1.00 12.53 132 GLY A CA 1
ATOM 778 C C . GLY A 1 105 ? 65.652 21.816 3.251 1.00 10.99 132 GLY A C 1
ATOM 779 O O . GLY A 1 105 ? 66.274 22.621 2.546 1.00 10.09 132 GLY A O 1
ATOM 780 N N . SER A 1 106 ? 64.399 22.015 3.652 1.00 8.87 133 SER A N 1
ATOM 781 C CA . SER A 1 106 ? 63.695 23.262 3.372 1.00 9.05 133 SER A CA 1
ATOM 782 C C . SER A 1 106 ? 62.575 23.497 4.377 1.00 9.00 133 SER A C 1
ATOM 783 O O . SER A 1 106 ? 61.900 22.555 4.794 1.00 9.07 133 SER A O 1
ATOM 786 N N . LEU A 1 107 ? 62.369 24.749 4.774 1.00 7.95 134 LEU A N 1
ATOM 787 C CA . LEU A 1 107 ? 61.142 25.094 5.481 1.00 7.83 134 LEU A CA 1
ATOM 788 C C . LEU A 1 107 ? 59.979 24.668 4.588 1.00 9.34 134 LEU A C 1
ATOM 789 O O . LEU A 1 107 ? 60.105 24.696 3.362 1.00 8.45 134 LEU A O 1
ATOM 794 N N . TYR A 1 108 ? 58.865 24.242 5.185 1.00 7.30 135 TYR A N 1
ATOM 795 C CA . TYR A 1 108 ? 57.707 23.848 4.381 1.00 7.53 135 TYR A CA 1
ATOM 796 C C . TYR A 1 108 ? 56.445 24.659 4.669 1.00 9.15 135 TYR A C 1
ATOM 797 O O . TYR A 1 108 ? 55.386 24.388 4.108 1.00 9.28 135 TYR A O 1
ATOM 806 N N . ASP A 1 109 ? 56.579 25.640 5.558 1.00 7.92 136 ASP A N 1
ATOM 807 C CA . ASP A 1 109 ? 55.636 26.754 5.657 1.00 9.87 136 ASP A CA 1
ATOM 808 C C . ASP A 1 109 ? 56.346 27.864 6.430 1.00 9.83 136 ASP A C 1
ATOM 809 O O . ASP A 1 109 ? 57.409 27.639 7.002 1.00 10.41 136 ASP A O 1
ATOM 814 N N . TYR A 1 110 ? 55.793 29.067 6.422 1.00 10.45 137 TYR A N 1
ATOM 815 C CA . TYR A 1 110 ? 56.323 30.104 7.302 1.00 12.10 137 TYR A CA 1
ATOM 816 C C . TYR A 1 110 ? 55.186 30.859 8.002 1.00 10.99 137 TYR A C 1
ATOM 817 O O . TYR A 1 110 ? 54.158 31.158 7.394 1.00 10.90 137 TYR A O 1
ATOM 826 N N . SER A 1 111 ? 55.350 31.093 9.299 1.00 10.85 138 SER A N 1
ATOM 827 C CA . SER A 1 111 ? 54.474 32.009 10.030 1.00 10.38 138 SER A CA 1
ATOM 828 C C . SER A 1 111 ? 55.296 33.234 10.385 1.00 9.90 138 SER A C 1
ATOM 829 O O . SER A 1 111 ? 56.505 33.119 10.614 1.00 8.81 138 SER A O 1
ATOM 832 N N . SER A 1 112 ? 54.654 34.404 10.413 1.00 9.54 139 SER A N 1
ATOM 833 C CA . SER A 1 112 ? 55.381 35.672 10.435 1.00 8.61 139 SER A CA 1
ATOM 834 C C . SER A 1 112 ? 55.030 36.562 11.616 1.00 9.06 139 SER A C 1
ATOM 835 O O . SER A 1 112 ? 53.856 36.873 11.839 1.00 8.36 139 SER A O 1
ATOM 838 N N . VAL A 1 113 ? 56.051 36.985 12.355 1.00 8.86 140 VAL A N 1
ATOM 839 C CA . VAL A 1 113 ? 55.857 37.962 13.412 1.00 8.57 140 VAL A CA 1
ATOM 840 C C . VAL A 1 113 ? 55.860 39.371 12.830 1.00 9.80 140 VAL A C 1
ATOM 841 O O . VAL A 1 113 ? 56.828 39.793 12.184 1.00 8.72 140 VAL A O 1
ATOM 845 N N . GLY A 1 114 ? 54.754 40.077 13.039 1.00 7.97 141 GLY A N 1
ATOM 846 C CA . GLY A 1 114 ? 54.651 41.467 12.666 1.00 8.92 141 GLY A CA 1
ATOM 847 C C . GLY A 1 114 ? 54.214 42.228 13.900 1.00 10.31 141 GLY A C 1
ATOM 848 O O . GLY A 1 114 ? 54.543 41.836 15.024 1.00 8.63 141 GLY A O 1
ATOM 849 N N . ILE A 1 115 ? 53.463 43.303 13.691 1.00 9.18 142 ILE A N 1
ATOM 850 C CA . ILE A 1 115 ? 52.970 44.120 14.797 1.00 8.66 142 ILE A CA 1
ATOM 851 C C . ILE A 1 1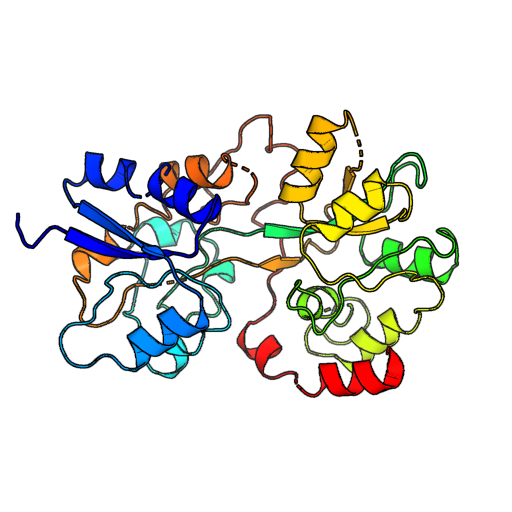15 ? 51.445 44.065 14.847 1.00 11.26 142 ILE A C 1
ATOM 852 O O . ILE A 1 115 ? 50.772 44.480 13.896 1.00 10.47 142 ILE A O 1
ATOM 857 N N . ALA A 1 116 ? 50.904 43.528 15.941 1.00 8.82 143 ALA A N 1
ATOM 858 C CA . ALA A 1 116 ? 49.457 43.438 16.108 1.00 9.20 143 ALA A CA 1
ATOM 859 C C . ALA A 1 116 ? 48.947 44.555 17.014 1.00 9.25 143 ALA A C 1
ATOM 860 O O . ALA A 1 116 ? 49.604 44.914 17.991 1.00 8.64 143 ALA A O 1
ATOM 862 N N . TYR A 1 117 ? 47.777 45.103 16.702 1.00 9.65 144 TYR A N 1
ATOM 863 C CA . TYR A 1 117 ? 47.280 46.255 17.451 1.00 10.64 144 TYR A CA 1
ATOM 864 C C . TYR A 1 117 ? 45.746 46.393 17.419 1.00 11.73 144 TYR A C 1
ATOM 865 O O . TYR A 1 117 ? 45.061 45.728 16.642 1.00 11.69 144 TYR A O 1
ATOM 874 N N . ARG A 1 118 ? 45.227 47.264 18.282 1.00 12.61 145 ARG A N 1
ATOM 875 C CA . ARG A 1 118 ? 43.810 47.611 18.308 1.00 13.24 145 ARG A CA 1
ATOM 876 C C . ARG A 1 118 ? 43.603 48.955 17.623 1.00 13.43 145 ARG A C 1
ATOM 877 O O . ARG A 1 118 ? 44.071 49.981 18.118 1.00 14.29 145 ARG A O 1
ATOM 885 N N . PRO A 1 119 ? 42.912 48.963 16.474 1.00 13.77 146 PRO A N 1
ATOM 886 C CA . PRO A 1 119 ? 42.700 50.242 15.783 1.00 13.22 146 PRO A CA 1
ATOM 887 C C . PRO A 1 119 ? 41.997 51.279 16.664 1.00 16.69 146 PRO A C 1
ATOM 888 O O . PRO A 1 119 ? 42.194 52.475 16.466 1.00 17.33 146 PRO A O 1
ATOM 892 N N . ASP A 1 120 ? 41.198 50.835 17.631 1.00 17.18 147 ASP A N 1
ATOM 893 C CA . ASP A 1 120 ? 40.466 51.784 18.468 1.00 17.08 147 ASP A CA 1
ATOM 894 C C . ASP A 1 120 ? 41.358 52.438 19.521 1.00 20.51 147 ASP A C 1
ATOM 895 O O . ASP A 1 120 ? 40.946 53.370 20.212 1.00 22.33 147 ASP A O 1
ATOM 900 N N . LYS A 1 121 ? 42.593 51.963 19.619 1.00 17.17 148 LYS A N 1
ATOM 901 C CA . LYS A 1 121 ? 43.554 52.563 20.528 1.00 17.36 148 LYS A CA 1
ATOM 902 C C . LYS A 1 121 ? 44.625 53.301 19.743 1.00 20.21 148 LYS A C 1
ATOM 903 O O . LYS A 1 121 ? 45.204 54.279 20.218 1.00 20.19 148 LYS A O 1
ATOM 909 N N . ILE A 1 122 ? 44.866 52.827 18.525 1.00 18.43 149 ILE A N 1
ATOM 910 C CA . ILE A 1 122 ? 45.915 53.357 17.671 1.00 18.75 149 ILE A CA 1
ATOM 911 C C . ILE A 1 122 ? 45.397 53.440 16.241 1.00 20.83 149 ILE A C 1
ATOM 912 O O . ILE A 1 122 ? 45.514 52.494 15.460 1.00 19.59 149 ILE A O 1
ATOM 917 N N . GLN A 1 123 ? 44.792 54.567 15.899 1.00 23.24 150 GLN A N 1
ATOM 918 C CA . GLN A 1 123 ? 44.192 54.685 14.580 1.00 28.64 150 GLN A CA 1
ATOM 919 C C . GLN A 1 123 ? 45.265 54.645 13.497 1.00 28.50 150 GLN A C 1
ATOM 920 O O . GLN A 1 123 ? 46.204 55.449 13.496 1.00 28.04 150 GLN A O 1
ATOM 926 N N . GLY A 1 124 ? 45.122 53.696 12.580 1.00 24.18 151 GLY A N 1
ATOM 927 C CA . GLY A 1 124 ? 46.082 53.542 11.506 1.00 30.03 151 GLY A CA 1
ATOM 928 C C . GLY A 1 124 ? 47.302 52.738 11.907 1.00 23.72 151 GLY A C 1
ATOM 929 O O . GLY A 1 124 ? 48.141 52.423 11.069 1.00 23.15 151 GLY A O 1
ATOM 930 N N . GLY A 1 125 ? 47.398 52.409 13.189 1.00 19.46 152 GLY A N 1
ATOM 931 C CA . GLY A 1 125 ? 48.482 51.588 13.686 1.00 18.96 152 GLY A CA 1
ATOM 932 C C . GLY A 1 125 ? 49.831 52.222 13.434 1.00 17.57 152 GLY A C 1
ATOM 933 O O . GLY A 1 125 ? 49.988 53.438 13.561 1.00 16.25 152 GLY A O 1
ATOM 934 N N . VAL A 1 126 ? 50.805 51.380 13.101 1.00 14.76 153 VAL A N 1
ATOM 935 C CA . VAL A 1 126 ? 52.164 51.799 12.783 1.00 13.55 153 VAL A CA 1
ATOM 936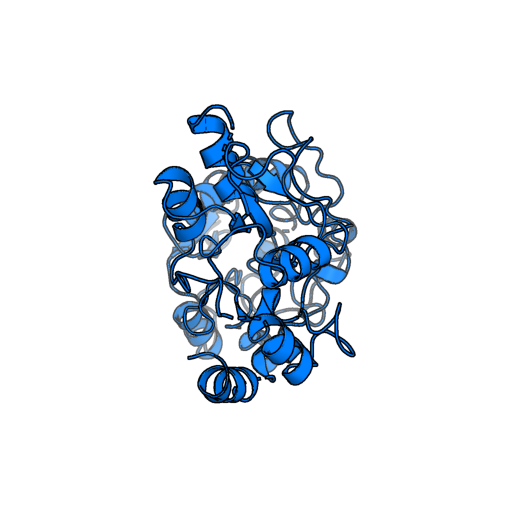 C C . VAL A 1 126 ? 52.536 51.093 11.485 1.00 14.21 153 VAL A C 1
ATOM 937 O O . VAL A 1 126 ? 51.833 50.181 11.074 1.00 14.65 153 VAL A O 1
ATOM 941 N N . LYS A 1 127 ? 53.623 51.504 10.836 1.00 15.10 154 LYS A N 1
ATOM 942 C CA . LYS A 1 127 ? 53.993 50.906 9.555 1.00 13.37 154 LYS A CA 1
ATOM 943 C C . LYS A 1 127 ? 55.283 50.106 9.615 1.00 14.91 154 LYS A C 1
ATOM 944 O O . LYS A 1 127 ? 55.582 49.332 8.697 1.00 14.06 154 LYS A O 1
ATOM 950 N N . SER A 1 128 ? 56.050 50.299 10.683 1.00 11.42 155 SER A N 1
ATOM 951 C CA . SER A 1 128 ? 57.371 49.694 10.782 1.00 10.51 155 SER A CA 1
ATOM 952 C C . SER A 1 128 ? 57.731 49.318 12.215 1.00 11.31 155 SER A C 1
ATOM 953 O O . SER A 1 128 ? 57.140 49.830 13.169 1.00 10.00 155 SER A O 1
ATOM 956 N N . TRP A 1 129 ? 58.707 48.421 12.351 1.00 11.43 156 TRP A N 1
ATOM 957 C CA . TRP A 1 129 ? 59.285 48.091 13.651 1.00 11.22 156 TRP A CA 1
ATOM 958 C C . TRP A 1 129 ? 59.874 49.342 14.293 1.00 11.24 156 TRP A C 1
ATOM 959 O O . TRP A 1 129 ? 59.806 49.537 15.515 1.00 10.24 156 TRP A O 1
ATOM 970 N N . LYS A 1 130 ? 60.497 50.170 13.460 1.00 11.00 157 LYS A N 1
ATOM 971 C CA . LYS A 1 130 ? 61.129 51.393 13.934 1.00 12.40 157 LYS A CA 1
ATOM 972 C C . LYS A 1 130 ? 60.077 52.342 14.516 1.00 11.38 157 LYS A C 1
ATOM 973 O O . LYS A 1 130 ? 60.275 52.925 15.586 1.00 11.42 157 LYS A O 1
ATOM 979 N N . GLU A 1 131 ? 58.958 52.492 13.813 1.00 9.40 158 GLU A N 1
ATOM 980 C CA . GLU A 1 131 ? 57.874 53.342 14.302 1.00 11.14 158 GLU A CA 1
ATOM 981 C C . GLU A 1 131 ? 57.319 52.774 15.614 1.00 10.64 158 GLU A C 1
ATOM 982 O O . GLU A 1 131 ? 57.123 53.496 16.587 1.00 10.73 158 GLU A O 1
ATOM 988 N N . PHE A 1 132 ? 57.066 51.470 15.629 1.00 10.14 159 PHE A N 1
ATOM 989 C CA . PHE A 1 132 ? 56.636 50.779 16.842 1.00 9.75 159 PHE A CA 1
ATOM 990 C C . PHE A 1 132 ? 57.555 51.085 18.027 1.00 8.91 159 PHE A C 1
ATOM 991 O O . PHE A 1 132 ? 57.096 51.441 19.115 1.00 9.27 159 PHE A O 1
ATOM 999 N N . VAL A 1 133 ? 58.857 50.934 17.817 1.00 9.41 160 VAL A N 1
ATOM 1000 C CA . VAL A 1 133 ? 59.831 51.205 18.873 1.00 11.83 160 VAL A CA 1
ATOM 1001 C C . VAL A 1 133 ? 59.825 52.673 19.322 1.00 10.99 160 VAL A C 1
ATOM 1002 O O . VAL A 1 133 ? 59.684 52.971 20.504 1.00 11.58 160 VAL A O 1
ATOM 1006 N N . GLU A 1 134 ? 59.971 53.586 18.374 1.00 12.25 161 GLU A N 1
ATOM 1007 C CA . GLU A 1 134 ? 60.147 54.990 18.714 1.00 11.93 161 GLU A CA 1
ATOM 1008 C C . GLU A 1 134 ? 58.886 55.582 19.322 1.00 12.63 161 GLU A C 1
ATOM 1009 O O . GLU A 1 134 ? 58.967 56.394 20.230 1.00 13.69 161 GLU A O 1
ATOM 1015 N N . ARG A 1 135 ? 57.720 55.178 18.825 1.00 13.68 162 ARG A N 1
ATOM 1016 C CA . ARG A 1 135 ? 56.466 55.646 19.406 1.00 12.34 162 ARG A CA 1
ATOM 1017 C C . ARG A 1 135 ? 56.251 55.052 20.808 1.00 12.74 162 ARG A C 1
ATOM 1018 O O . ARG A 1 135 ? 55.734 55.726 21.711 1.00 10.84 162 ARG A O 1
ATOM 1026 N N . THR A 1 136 ? 56.656 53.798 21.002 1.00 10.54 163 THR A N 1
ATOM 1027 C CA . THR A 1 136 ? 56.593 53.211 22.343 1.00 9.72 163 THR A CA 1
ATOM 1028 C C . THR A 1 136 ? 57.436 54.021 23.334 1.00 10.84 163 THR A C 1
ATOM 1029 O O . THR A 1 136 ? 56.971 54.407 24.403 1.00 11.18 163 THR A O 1
ATOM 1033 N N . VAL A 1 137 ? 58.686 54.266 22.959 1.00 10.77 164 VAL A N 1
ATOM 1034 C CA . VAL A 1 137 ? 59.642 54.997 23.787 1.00 11.54 164 VAL A CA 1
ATOM 1035 C C . VAL A 1 137 ? 59.180 56.447 24.066 1.00 13.03 164 VAL A C 1
ATOM 1036 O O . VAL A 1 137 ? 59.440 56.995 25.142 1.00 11.81 164 VAL A O 1
ATOM 1040 N N . ALA A 1 138 ? 58.481 57.055 23.111 1.00 11.15 165 ALA A N 1
ATOM 1041 C CA . ALA A 1 138 ? 57.971 58.420 23.287 1.00 13.00 165 ALA A CA 1
ATOM 1042 C C . ALA A 1 138 ? 56.774 58.435 24.230 1.00 13.48 165 ALA A C 1
ATOM 1043 O O . ALA A 1 138 ? 56.331 59.497 24.663 1.00 12.13 165 ALA A O 1
ATOM 1045 N N . GLY A 1 139 ? 56.248 57.251 24.528 1.00 12.11 166 GLY A N 1
ATOM 1046 C CA . GLY A 1 139 ? 55.159 57.115 25.479 1.00 12.40 166 GLY A CA 1
ATOM 1047 C C . GLY A 1 139 ? 53.789 57.263 24.849 1.00 12.81 166 GLY A C 1
ATOM 1048 O O . GLY A 1 139 ? 52.788 57.410 25.552 1.00 11.44 166 GLY A O 1
ATOM 1049 N N . GLU A 1 140 ? 53.740 57.218 23.522 1.00 11.84 167 GLU A N 1
ATOM 1050 C CA . GLU A 1 140 ? 52.485 57.409 22.800 1.00 13.15 167 GLU A CA 1
ATOM 1051 C C . GLU A 1 140 ? 51.443 56.309 23.023 1.00 16.21 167 GLU A C 1
ATOM 1052 O O . GLU A 1 140 ? 50.248 56.538 22.840 1.00 15.96 167 GLU A O 1
ATOM 1058 N N . PHE A 1 141 ? 51.887 55.115 23.407 1.00 12.24 168 PHE A N 1
ATOM 1059 C CA . PHE A 1 141 ? 50.954 54.029 23.671 1.00 10.21 168 PHE A CA 1
ATOM 1060 C C . PHE A 1 141 ? 50.747 53.828 25.174 1.00 13.52 168 PHE A C 1
ATOM 1061 O O . PHE A 1 141 ? 50.124 52.855 25.593 1.00 12.59 168 PHE A O 1
ATOM 1069 N N . GLY A 1 142 ? 51.270 54.743 25.989 1.00 12.58 169 GLY A N 1
ATOM 1070 C CA . GLY A 1 142 ? 51.180 54.580 27.428 1.00 13.55 169 GLY A CA 1
ATOM 1071 C C . GLY A 1 142 ? 51.915 53.322 27.860 1.00 14.16 169 GLY A C 1
ATOM 1072 O O . GLY A 1 142 ? 52.947 52.973 27.294 1.00 13.68 169 GLY A O 1
ATOM 1073 N N . LYS A 1 143 ? 51.396 52.638 28.870 1.00 13.85 170 LYS A N 1
ATOM 1074 C CA . LYS A 1 143 ? 52.013 51.396 29.309 1.00 15.41 170 LYS A CA 1
ATOM 1075 C C . LYS A 1 143 ? 51.192 50.203 28.828 1.00 12.16 170 LYS A C 1
ATOM 1076 O O . LYS A 1 143 ? 50.889 49.287 29.589 1.00 13.39 170 LYS A O 1
ATOM 1082 N N . GLN A 1 144 ? 50.845 50.208 27.547 1.00 11.71 171 GLN A N 1
ATOM 1083 C CA . GLN A 1 144 ? 49.934 49.206 27.008 1.00 11.88 171 GLN A CA 1
ATOM 1084 C C . GLN A 1 144 ? 50.581 48.362 25.919 1.00 11.08 171 GLN A C 1
ATOM 1085 O O . GLN A 1 144 ? 49.902 47.768 25.078 1.00 9.82 171 GLN A O 1
ATOM 1091 N N . VAL A 1 145 ? 51.907 48.305 25.966 1.00 10.60 172 VAL A N 1
ATOM 1092 C CA . VAL A 1 145 ? 52.677 47.511 25.024 1.00 9.58 172 VAL A CA 1
ATOM 1093 C C . VAL A 1 145 ? 53.023 46.158 25.651 1.00 9.28 172 VAL A C 1
ATOM 1094 O O . VAL A 1 145 ? 53.300 46.082 26.849 1.00 9.33 172 VAL A O 1
ATOM 1098 N N . PHE A 1 146 ? 52.937 45.089 24.860 1.00 9.22 173 PHE A N 1
ATOM 1099 C CA . PHE A 1 146 ? 53.383 43.763 25.297 1.00 8.95 173 PHE A CA 1
ATOM 1100 C C . PHE A 1 146 ? 54.534 43.311 24.397 1.00 9.61 173 PHE A C 1
ATOM 1101 O O . PHE A 1 146 ? 54.724 43.875 23.324 1.00 9.46 173 PHE A O 1
ATOM 1109 N N . PHE A 1 147 ? 55.314 42.321 24.833 1.00 9.67 174 PHE A N 1
ATOM 1110 C CA . PHE A 1 147 ? 56.476 41.876 24.063 1.00 7.46 174 PHE A CA 1
ATOM 1111 C C . PHE A 1 147 ? 56.806 40.414 24.374 1.00 9.50 174 PHE A C 1
ATOM 1112 O O . PHE A 1 147 ? 56.539 39.945 25.471 1.00 9.34 174 PHE A O 1
ATOM 1120 N N . ASN A 1 148 ? 57.379 39.701 23.406 1.00 8.69 175 ASN A N 1
ATOM 1121 C CA . ASN A 1 148 ? 57.735 38.287 23.581 1.00 8.90 175 ASN A CA 1
ATOM 1122 C C . ASN A 1 148 ? 58.693 38.063 24.757 1.00 9.83 175 ASN A C 1
ATOM 1123 O O . ASN A 1 148 ? 59.753 38.695 24.824 1.00 9.43 175 ASN A O 1
ATOM 1128 N N . ASN A 1 149 ? 58.351 37.158 25.667 1.00 9.24 176 ASN A N 1
ATOM 1129 C CA . ASN A 1 149 ? 59.311 36.771 26.698 1.00 11.08 176 ASN A CA 1
ATOM 1130 C C . ASN A 1 149 ? 60.432 35.939 26.096 1.00 11.68 176 ASN A C 1
ATOM 1131 O O . ASN A 1 149 ? 60.162 34.907 25.481 1.00 10.63 176 ASN A O 1
ATOM 1136 N N . LEU A 1 150 ? 61.680 36.376 26.268 1.00 10.76 177 LEU A N 1
ATOM 1137 C CA . LEU A 1 150 ? 62.818 35.662 25.670 1.00 13.28 177 LEU A CA 1
ATOM 1138 C C . LEU A 1 150 ? 62.864 34.171 26.044 1.00 15.12 177 LEU A C 1
ATOM 1139 O O . LEU A 1 150 ? 63.064 33.310 25.185 1.00 16.18 177 LEU A O 1
ATOM 1144 N N . SER A 1 151 ? 62.646 33.865 27.317 1.00 13.40 178 SER A N 1
ATOM 1145 C CA . SER A 1 151 ? 62.756 32.492 27.812 1.00 16.74 178 SER A CA 1
ATOM 1146 C C . SER A 1 151 ? 61.603 31.560 27.448 1.00 15.97 178 SER A C 1
ATOM 1147 O O . SER A 1 151 ? 61.594 30.408 27.876 1.00 15.14 178 SER A O 1
ATOM 1150 N N . SER A 1 152 ? 60.630 32.030 26.676 1.00 13.09 179 SER A N 1
ATOM 1151 C CA . SER A 1 152 ? 59.412 31.247 26.507 1.00 13.41 179 SER A CA 1
ATOM 1152 C C . SER A 1 152 ? 59.258 30.536 25.160 1.00 12.91 179 SER A C 1
ATOM 1153 O O . SER A 1 152 ? 58.215 29.949 24.879 1.00 13.19 179 SER A O 1
ATOM 1156 N N . ASN A 1 153 ? 60.297 30.577 24.339 1.00 13.73 180 ASN A N 1
ATOM 1157 C CA . ASN A 1 153 ? 60.238 29.971 23.013 1.00 17.37 180 ASN A CA 1
ATOM 1158 C C . ASN A 1 153 ? 59.024 30.455 22.210 1.00 16.64 180 ASN A C 1
ATOM 1159 O O . ASN A 1 153 ? 58.283 29.651 21.618 1.00 15.66 180 ASN A O 1
ATOM 1164 N N . VAL A 1 154 ? 58.824 31.772 22.203 1.00 12.53 181 VAL A N 1
ATOM 1165 C CA . VAL A 1 154 ? 57.765 32.378 21.412 1.00 11.33 181 VAL A CA 1
ATOM 1166 C C . VAL A 1 154 ? 58.358 33.397 20.431 1.00 12.89 181 VAL A C 1
ATOM 1167 O O . VAL A 1 154 ? 57.779 34.457 20.188 1.00 11.21 181 VAL A O 1
ATOM 1171 N N . ARG A 1 155 ? 59.523 33.049 19.882 1.00 10.91 182 ARG A N 1
ATOM 1172 C CA . ARG A 1 155 ? 60.219 33.836 18.856 1.00 10.62 182 ARG A CA 1
ATOM 1173 C C . ARG A 1 155 ? 60.748 35.188 19.333 1.00 11.60 182 ARG A C 1
ATOM 1174 O O . ARG A 1 155 ? 60.931 36.110 18.526 1.00 9.53 182 ARG A O 1
ATOM 1182 N N . GLY A 1 156 ? 61.004 35.305 20.632 1.00 10.73 183 GLY A N 1
ATOM 1183 C CA . GLY A 1 156 ? 61.597 36.512 21.175 1.00 10.75 183 GLY A CA 1
ATOM 1184 C C . GLY A 1 156 ? 62.964 36.807 20.578 1.00 11.59 183 GLY A C 1
ATOM 1185 O O . GLY A 1 156 ? 63.260 37.942 20.199 1.00 10.02 183 GLY A O 1
ATOM 1186 N N . ALA A 1 157 ? 63.811 35.786 20.508 1.00 9.54 184 ALA A N 1
ATOM 1187 C CA . ALA A 1 157 ? 65.145 35.966 19.949 1.00 11.82 184 ALA A CA 1
ATOM 1188 C C . ALA A 1 157 ? 65.063 36.552 18.549 1.00 11.42 184 ALA A C 1
ATOM 1189 O O . ALA A 1 157 ? 65.875 37.399 18.178 1.00 11.44 184 ALA A O 1
ATOM 1191 N N . GLU A 1 158 ? 64.078 36.098 17.777 1.00 9.85 185 GLU A N 1
ATOM 1192 C CA . GLU A 1 158 ? 63.906 36.542 16.393 1.00 11.10 185 GLU A CA 1
ATOM 1193 C C . GLU A 1 158 ? 63.557 38.030 16.290 1.00 12.01 185 GLU A C 1
ATOM 1194 O O . GLU A 1 158 ? 64.150 38.759 15.496 1.00 9.87 185 GLU A O 1
ATOM 1200 N N . VAL A 1 159 ? 62.579 38.473 17.074 1.00 10.16 186 VAL A N 1
ATOM 1201 C CA . VAL A 1 159 ? 62.197 39.884 17.068 1.00 11.50 186 VAL A CA 1
ATOM 1202 C C . VAL A 1 159 ? 63.379 40.767 17.471 1.00 11.06 186 VAL A C 1
ATOM 1203 O O . VAL A 1 159 ? 63.661 41.767 16.817 1.00 12.20 186 VAL A O 1
ATOM 1207 N N . LEU A 1 160 ? 64.069 40.391 18.545 1.00 9.93 187 LEU A N 1
ATOM 1208 C CA . LEU A 1 160 ? 65.256 41.133 18.985 1.00 10.15 187 LEU A CA 1
ATOM 1209 C C . LEU A 1 160 ? 66.325 41.202 17.890 1.00 12.73 187 LEU A C 1
ATOM 1210 O O . LEU A 1 160 ? 66.979 42.233 17.713 1.00 13.51 187 LEU A O 1
ATOM 1215 N N . SER A 1 161 ? 66.498 40.108 17.150 1.00 12.71 188 SER A N 1
ATOM 1216 C CA . SER A 1 161 ? 67.431 40.109 16.020 1.00 14.61 188 SER A CA 1
ATOM 1217 C C . SER A 1 161 ? 67.130 41.233 15.032 1.00 13.98 188 SER A C 1
ATOM 1218 O O . SER A 1 161 ? 68.049 41.858 14.493 1.00 14.01 188 SER A O 1
ATOM 1229 N N . PHE A 1 163 ? 65.745 44.022 15.827 1.00 11.39 190 PHE A N 1
ATOM 1230 C CA . PHE A 1 163 ? 66.183 45.243 16.501 1.00 13.98 190 PHE A CA 1
ATOM 1231 C C . PHE A 1 163 ? 67.695 45.435 16.318 1.00 13.67 190 PHE A C 1
ATOM 1232 O O . PHE A 1 163 ? 68.172 46.548 16.094 1.00 13.26 190 PHE A O 1
ATOM 1240 N N . GLY A 1 164 ? 68.449 44.346 16.423 1.00 12.69 191 GLY A N 1
ATOM 1241 C CA . GLY A 1 164 ? 69.883 44.413 16.201 1.00 12.46 191 GLY A CA 1
ATOM 1242 C C . GLY A 1 164 ? 70.213 44.902 14.801 1.00 13.68 191 GLY A C 1
ATOM 1243 O O . GLY A 1 164 ? 71.164 45.656 14.606 1.00 15.43 191 GLY A O 1
ATOM 1244 N N . LYS A 1 165 ? 69.424 44.479 13.817 1.00 13.37 192 LYS A N 1
ATOM 1245 C CA . LYS A 1 165 ? 69.661 44.867 12.426 1.00 14.41 192 LYS A CA 1
ATOM 1246 C C . LYS A 1 165 ? 69.285 46.331 12.158 1.00 16.80 192 LYS A C 1
ATOM 1247 O O . LYS A 1 165 ? 70.014 47.052 11.482 1.00 14.34 192 LYS A O 1
ATOM 1253 N N . ILE A 1 166 ? 68.146 46.764 12.689 1.00 13.36 193 ILE A N 1
ATOM 1254 C CA . ILE A 1 166 ? 67.677 48.131 12.461 1.00 16.72 193 ILE A CA 1
ATOM 1255 C C . ILE A 1 166 ? 68.525 49.166 13.204 1.00 14.81 193 ILE A C 1
ATOM 1256 O O . ILE A 1 166 ? 68.896 50.197 12.641 1.00 17.01 193 ILE A O 1
ATOM 1261 N N . TYR A 1 167 ? 68.840 48.873 14.457 1.00 13.63 194 TYR A N 1
ATOM 1262 C CA . TYR A 1 167 ? 69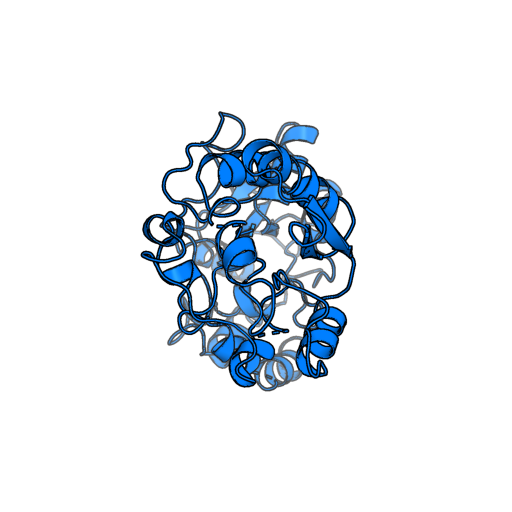.536 49.818 15.327 1.00 14.50 194 TYR A CA 1
ATOM 1263 C C . TYR A 1 167 ? 71.023 49.524 15.541 1.00 16.16 194 TYR A C 1
ATOM 1264 O O . TYR A 1 167 ? 71.733 50.327 16.149 1.00 14.30 194 TYR A O 1
ATOM 1273 N N . GLY A 1 168 ? 71.489 48.375 15.060 1.00 15.54 195 GLY A N 1
ATOM 1274 C CA . GLY A 1 168 ? 72.866 47.970 15.268 1.00 14.19 195 GLY A CA 1
ATOM 1275 C C . GLY A 1 168 ? 73.524 47.480 13.991 1.00 15.78 195 GLY A C 1
ATOM 1276 O O . GLY A 1 168 ? 73.168 47.901 12.895 1.00 15.65 195 GLY A O 1
ATOM 1277 N N . SER A 1 169 ? 74.478 46.570 14.138 1.00 15.59 196 SER A N 1
ATOM 1278 C CA . SER A 1 169 ? 75.282 46.098 13.018 1.00 16.19 196 SER A CA 1
ATOM 1279 C C . SER A 1 169 ? 74.717 44.853 12.338 1.00 19.55 196 SER A C 1
ATOM 1280 O O . SER A 1 169 ? 75.309 44.351 11.384 1.00 18.07 196 SER A O 1
ATOM 1283 N N . GLY A 1 170 ? 73.588 44.348 12.831 1.00 16.60 197 GLY A N 1
ATOM 1284 C CA . GLY A 1 170 ? 72.945 43.201 12.212 1.00 16.59 197 GLY A CA 1
ATOM 1285 C C . GLY A 1 170 ? 72.269 42.271 13.197 1.00 15.79 197 GLY A C 1
ATOM 1286 O O . GLY A 1 170 ? 72.191 42.574 14.383 1.00 14.28 197 GLY A O 1
ATOM 1287 N N . TYR A 1 171 ? 71.797 41.127 12.702 1.00 16.03 198 TYR A N 1
ATOM 1288 C CA . TYR A 1 171 ? 71.064 40.164 13.520 1.00 14.78 198 TYR A CA 1
ATOM 1289 C C . TYR A 1 171 ? 71.826 39.708 14.762 1.00 16.56 198 TYR A C 1
ATOM 1290 O O . TYR A 1 171 ? 71.217 39.346 15.761 1.00 16.92 198 TYR A O 1
ATOM 1299 N N . GLY A 1 172 ? 73.153 39.707 14.697 1.00 16.08 199 GLY A N 1
ATOM 1300 C CA . GLY A 1 172 ? 73.948 39.222 15.813 1.00 17.35 199 GLY A CA 1
ATOM 1301 C C . GLY A 1 172 ? 74.361 40.271 16.832 1.00 18.25 199 GLY A C 1
ATOM 1302 O O . GLY A 1 172 ? 75.119 39.978 17.764 1.00 17.04 199 GLY A O 1
ATOM 1303 N N . ASP A 1 173 ? 73.865 41.496 16.667 1.00 15.67 200 ASP A N 1
ATOM 1304 C CA . ASP A 1 173 ? 74.210 42.582 17.585 1.00 15.51 200 ASP A CA 1
ATOM 1305 C C . ASP A 1 173 ? 73.269 42.552 18.776 1.00 17.52 200 ASP A C 1
ATOM 1306 O O . ASP A 1 173 ? 72.266 43.268 18.809 1.00 16.12 200 ASP A O 1
ATOM 1311 N N . ILE A 1 174 ? 73.597 41.723 19.762 1.00 17.08 201 ILE A N 1
ATOM 1312 C CA . ILE A 1 174 ? 72.696 41.510 20.878 1.00 16.25 201 ILE A CA 1
ATOM 1313 C C . ILE A 1 174 ? 72.664 42.706 21.832 1.00 16.96 201 ILE A C 1
ATOM 1314 O O . ILE A 1 174 ? 71.651 42.950 22.482 1.00 14.34 201 ILE A O 1
ATOM 1319 N N . GLU A 1 175 ? 73.769 43.446 21.915 1.00 17.22 202 GLU A N 1
ATOM 1320 C CA . GLU A 1 175 ? 73.808 44.655 22.738 1.00 18.13 202 GLU A CA 1
ATOM 1321 C C . GLU A 1 175 ? 72.789 45.662 22.234 1.00 17.02 202 GLU A C 1
ATOM 1322 O O . GLU A 1 175 ? 71.983 46.186 23.007 1.00 17.44 202 GLU A O 1
ATOM 1328 N N . ALA A 1 176 ? 72.838 45.927 20.931 1.00 14.77 203 ALA A N 1
ATOM 1329 C CA . ALA A 1 176 ? 71.903 46.853 20.296 1.00 16.31 203 ALA A CA 1
ATOM 1330 C C . ALA A 1 176 ? 70.464 46.361 20.452 1.00 15.20 203 ALA A C 1
ATOM 1331 O O . ALA A 1 176 ? 69.559 47.146 20.758 1.00 13.72 203 ALA A O 1
ATOM 1333 N N . SER A 1 177 ? 70.264 45.061 20.244 1.00 13.25 204 SER A N 1
ATOM 1334 C CA . SER A 1 177 ? 68.955 44.432 20.433 1.00 14.32 204 SER A CA 1
ATOM 1335 C C . SER A 1 177 ? 68.396 44.663 21.828 1.00 13.41 204 SER A C 1
ATOM 1336 O O . SER A 1 177 ? 67.270 45.137 21.989 1.00 12.91 204 SER A O 1
ATOM 1339 N N . ILE A 1 178 ? 69.185 44.310 22.837 1.00 12.27 205 ILE A N 1
ATOM 1340 C CA . ILE A 1 178 ? 68.790 44.508 24.224 1.00 12.90 205 ILE A CA 1
ATOM 1341 C C . ILE A 1 178 ? 68.652 45.993 24.595 1.00 14.70 205 ILE A C 1
ATOM 1342 O O . ILE A 1 178 ? 67.733 46.380 25.326 1.00 14.29 205 ILE A O 1
ATOM 1347 N N . ALA A 1 179 ? 69.566 46.818 24.095 1.00 14.25 206 ALA A N 1
ATOM 1348 C CA . ALA A 1 179 ? 69.505 48.252 24.346 1.00 17.39 206 ALA A CA 1
ATOM 1349 C C . ALA A 1 179 ? 68.209 48.865 23.813 1.00 14.44 206 ALA A C 1
ATOM 1350 O O . ALA A 1 179 ? 67.654 49.760 24.431 1.00 16.59 206 ALA A O 1
ATOM 1352 N N . THR A 1 180 ? 67.742 48.389 22.661 1.00 13.97 207 THR A N 1
ATOM 1353 C CA . THR A 1 180 ? 66.479 48.856 22.090 1.00 14.34 207 THR A CA 1
ATOM 1354 C C . THR A 1 180 ? 65.320 48.512 23.013 1.00 14.10 207 THR A C 1
ATOM 1355 O O . THR A 1 180 ? 64.519 49.372 23.368 1.00 13.24 207 THR A O 1
ATOM 1359 N N . LEU A 1 181 ? 65.241 47.247 23.411 1.00 12.61 208 LEU A N 1
ATOM 1360 C CA . LEU A 1 181 ? 64.161 46.795 24.280 1.00 13.13 208 LEU A CA 1
ATOM 1361 C C . LEU A 1 181 ? 64.220 47.494 25.633 1.00 13.93 208 LEU A C 1
ATOM 1362 O O . LEU A 1 181 ? 63.188 47.791 26.252 1.00 11.81 208 LEU A O 1
ATOM 1367 N N . GLU A 1 182 ? 65.436 47.772 26.085 1.00 13.44 209 GLU A N 1
ATOM 1368 C CA . GLU A 1 182 ? 65.621 48.450 27.360 1.00 16.96 209 GLU A CA 1
ATOM 1369 C C . GLU A 1 182 ? 64.987 49.841 27.320 1.00 13.71 209 GLU A C 1
ATOM 1370 O O . GLU A 1 182 ? 64.461 50.311 28.320 1.00 14.53 209 GLU A O 1
ATOM 1376 N N . ARG A 1 183 ? 65.040 50.485 26.158 1.00 14.04 210 ARG A N 1
ATOM 1377 C CA . ARG A 1 183 ? 64.375 51.777 25.943 1.00 14.70 210 ARG A CA 1
ATOM 1378 C C . ARG A 1 183 ? 62.854 51.649 26.053 1.00 13.28 210 ARG A C 1
ATOM 1379 O O . ARG A 1 183 ? 62.161 52.570 26.493 1.00 12.79 210 ARG A O 1
ATOM 1395 N N . LYS A 1 185 ? 61.260 49.201 27.754 1.00 12.84 212 LYS A N 1
ATOM 1396 C CA . LYS A 1 185 ? 60.882 48.471 28.969 1.00 13.64 212 LYS A CA 1
ATOM 1397 C C . LYS A 1 185 ? 59.855 49.162 29.895 1.00 13.74 212 LYS A C 1
ATOM 1398 O O . LYS A 1 185 ? 58.961 48.500 30.422 1.00 10.39 212 LYS A O 1
ATOM 1404 N N . PRO A 1 186 ? 59.984 50.485 30.105 1.00 10.92 213 PRO A N 1
ATOM 1405 C CA . PRO A 1 186 ? 59.048 51.181 31.000 1.00 12.85 213 PRO A CA 1
ATOM 1406 C C . PRO A 1 186 ? 57.593 51.106 30.550 1.00 13.78 213 PRO A C 1
ATOM 1407 O O . PRO A 1 186 ? 56.690 51.258 31.380 1.00 12.77 213 PRO A O 1
ATOM 1411 N N . HIS A 1 187 ? 57.381 50.887 29.253 1.00 12.63 214 HIS A N 1
ATOM 1412 C CA . HIS A 1 187 ? 56.059 50.957 28.654 1.00 12.50 214 HIS A CA 1
ATOM 1413 C C . HIS A 1 187 ? 55.471 49.588 28.387 1.00 12.38 214 HIS A C 1
ATOM 1414 O O . HIS A 1 187 ? 54.367 49.484 27.880 1.00 11.46 214 HIS A O 1
ATOM 1421 N N . ILE A 1 188 ? 56.215 48.547 28.748 1.00 11.89 215 ILE A N 1
ATOM 1422 C CA . ILE A 1 188 ? 55.774 47.170 28.558 1.00 11.81 215 ILE A CA 1
ATOM 1423 C C . ILE A 1 188 ? 55.145 46.629 29.837 1.00 13.51 215 ILE A C 1
ATOM 1424 O O . ILE A 1 188 ? 55.781 46.609 30.893 1.00 14.49 215 ILE A O 1
ATOM 1429 N N . PHE A 1 189 ? 53.884 46.219 29.747 1.00 10.53 216 PHE A N 1
ATOM 1430 C CA . PHE A 1 189 ? 53.169 45.733 30.916 1.00 13.79 216 PHE A CA 1
ATOM 1431 C C . PHE A 1 189 ? 53.237 44.202 31.038 1.00 14.74 216 PHE A C 1
ATOM 1432 O O . PHE A 1 189 ? 52.937 43.640 32.094 1.00 13.28 216 PHE A O 1
ATOM 1440 N N . LYS A 1 190 ? 53.633 43.528 29.960 1.00 11.15 217 LYS A N 1
ATOM 1441 C CA . LYS A 1 190 ? 53.656 42.071 29.974 1.00 12.15 217 LYS A CA 1
ATOM 1442 C C . LYS A 1 190 ? 54.640 41.510 28.960 1.00 12.61 217 LYS A C 1
ATOM 1443 O O . LYS A 1 190 ? 54.627 41.886 27.784 1.00 9.03 217 LYS A O 1
ATOM 1449 N N . PHE A 1 191 ? 55.510 40.627 29.436 1.00 12.14 218 PHE A N 1
ATOM 1450 C CA . PHE A 1 191 ? 56.337 39.822 28.559 1.00 10.52 218 PHE A CA 1
ATOM 1451 C C . PHE A 1 191 ? 55.642 38.473 28.444 1.00 12.59 218 PHE A C 1
ATOM 1452 O O . PHE A 1 191 ? 55.657 37.670 29.380 1.00 12.43 218 PHE A O 1
ATOM 1460 N N . PHE A 1 192 ? 55.009 38.235 27.302 1.00 10.51 219 PHE A N 1
ATOM 1461 C CA . PHE A 1 192 ? 54.094 37.114 27.180 1.00 10.50 219 PHE A CA 1
ATOM 1462 C C . PHE A 1 192 ? 54.805 35.791 26.918 1.00 10.76 219 PHE A C 1
ATOM 1463 O O . PHE A 1 192 ? 55.907 35.760 26.378 1.00 9.44 219 PHE A O 1
ATOM 1471 N N . THR A 1 193 ? 54.150 34.700 27.297 1.00 12.34 220 THR A N 1
ATOM 1472 C CA . THR A 1 193 ? 54.794 33.402 27.332 1.00 11.00 220 THR A CA 1
ATOM 1473 C C . THR A 1 193 ? 54.131 32.363 26.426 1.00 13.12 220 THR A C 1
ATOM 1474 O O . THR A 1 193 ? 54.582 31.228 26.367 1.00 11.12 220 THR A O 1
ATOM 1478 N N . ALA A 1 194 ? 53.058 32.732 25.734 1.00 12.62 221 ALA A N 1
ATOM 1479 C CA . ALA A 1 194 ? 52.414 31.793 24.816 1.00 11.98 221 ALA A CA 1
ATOM 1480 C C . ALA A 1 194 ? 52.029 32.442 23.483 1.00 13.02 221 ALA A C 1
ATOM 1481 O O . ALA A 1 194 ? 51.779 33.648 23.417 1.00 11.27 221 ALA A O 1
ATOM 1483 N N . PHE A 1 195 ? 51.977 31.631 22.429 1.00 12.71 222 PHE A N 1
ATOM 1484 C CA . PHE A 1 195 ? 51.645 32.103 21.079 1.00 14.16 222 PHE A CA 1
ATOM 1485 C C . PHE A 1 195 ? 50.288 32.806 20.971 1.00 13.72 222 PHE A C 1
ATOM 1486 O O . PHE A 1 195 ? 50.115 33.724 20.169 1.00 12.06 222 PHE A O 1
ATOM 1494 N N . ASN A 1 196 ? 49.334 32.374 21.784 1.00 13.69 223 ASN A N 1
ATOM 1495 C CA . ASN A 1 196 ? 47.980 32.914 21.743 1.00 13.91 223 ASN A CA 1
ATOM 1496 C C . ASN A 1 196 ? 47.857 34.227 22.520 1.00 12.42 223 ASN A C 1
ATOM 1497 O O . ASN A 1 196 ? 46.831 34.897 22.458 1.00 11.36 223 ASN A O 1
ATOM 1502 N N . ASP A 1 197 ? 48.919 34.603 23.228 1.00 10.82 224 ASP A N 1
ATOM 1503 C CA . ASP A 1 197 ? 48.882 35.776 24.101 1.00 11.44 224 ASP A CA 1
ATOM 1504 C C . ASP A 1 197 ? 48.599 37.125 23.401 1.00 10.65 224 ASP A C 1
ATOM 1505 O O . ASP A 1 197 ? 47.784 37.907 23.883 1.00 9.83 224 ASP A O 1
ATOM 1510 N N . PRO A 1 198 ? 49.285 37.424 22.282 1.00 10.06 225 PRO A N 1
ATOM 1511 C CA . PRO A 1 198 ? 48.945 38.713 21.658 1.00 9.44 225 PRO A CA 1
ATOM 1512 C C . PRO A 1 198 ? 47.448 38.890 21.359 1.00 9.68 225 PRO A C 1
ATOM 1513 O O . PRO A 1 198 ? 46.887 39.951 21.632 1.00 9.56 225 PRO A O 1
ATOM 1517 N N . VAL A 1 199 ? 46.799 37.869 20.815 1.00 9.52 226 VAL A N 1
ATOM 1518 C CA . VAL A 1 199 ? 45.382 37.996 20.495 1.00 10.11 226 VAL A CA 1
ATOM 1519 C C . VAL A 1 199 ? 44.544 38.239 21.762 1.00 12.20 226 VAL A C 1
ATOM 1520 O O . VAL A 1 199 ? 43.718 39.162 21.807 1.00 13.02 226 VAL A O 1
ATOM 1524 N N . VAL A 1 200 ? 44.787 37.439 22.798 1.00 10.46 227 VAL A N 1
ATOM 1525 C CA . VAL A 1 200 ? 44.070 37.587 24.069 1.00 11.88 227 VAL A CA 1
ATOM 1526 C C . VAL A 1 200 ? 44.307 38.959 24.704 1.00 12.72 227 VAL A C 1
ATOM 1527 O O . VAL A 1 200 ? 43.361 39.632 25.128 1.00 12.75 227 VAL A O 1
ATOM 1531 N N . LEU A 1 201 ? 45.567 39.376 24.775 1.00 11.33 228 LEU A N 1
ATOM 1532 C CA . LEU A 1 201 ? 45.895 40.681 25.352 1.00 11.10 228 LEU A CA 1
ATOM 1533 C C . LEU A 1 201 ? 45.192 41.804 24.587 1.00 11.65 228 LEU A C 1
ATOM 1534 O O . LEU A 1 201 ? 44.635 42.724 25.193 1.00 11.90 228 LEU A O 1
ATOM 1539 N N . LEU A 1 202 ? 45.215 41.723 23.259 1.00 9.46 229 LEU A N 1
ATOM 1540 C CA . LEU A 1 202 ? 44.565 42.730 22.419 1.00 12.73 229 LEU A CA 1
ATOM 1541 C C . LEU A 1 202 ? 43.043 42.706 22.560 1.00 11.80 229 LEU A C 1
ATOM 1542 O O . LEU A 1 202 ? 42.430 43.753 22.749 1.00 12.42 229 LEU A O 1
ATOM 1547 N N . THR A 1 203 ? 42.449 41.516 22.464 1.00 12.63 230 THR A N 1
ATOM 1548 C CA . THR A 1 203 ? 40.983 41.387 22.482 1.00 15.40 230 THR A CA 1
ATOM 1549 C C . THR A 1 203 ? 40.354 41.612 23.858 1.00 15.65 230 THR A C 1
ATOM 1550 O O . THR A 1 203 ? 39.182 41.975 23.957 1.00 16.53 230 THR A O 1
ATOM 1554 N N . SER A 1 204 ? 41.138 41.409 24.913 1.00 13.71 231 SER A N 1
ATOM 1555 C CA . SER A 1 204 ? 40.672 41.646 26.270 1.00 12.41 231 SER A CA 1
ATOM 1556 C C . SER A 1 204 ? 40.650 43.133 26.560 1.00 16.78 231 SER A C 1
ATOM 1557 O O . SER A 1 204 ? 39.995 43.582 27.501 1.00 16.68 231 SER A O 1
ATOM 1560 N N . GLY A 1 205 ? 41.382 43.887 25.744 1.00 16.94 232 GLY A N 1
ATOM 1561 C CA . GLY A 1 205 ? 41.549 45.311 25.951 1.00 16.32 232 GLY A CA 1
ATOM 1562 C C . GLY A 1 205 ? 42.741 45.657 26.825 1.00 16.60 232 GLY A C 1
ATOM 1563 O O . GLY A 1 205 ? 43.056 46.832 26.997 1.00 19.42 232 GLY A O 1
ATOM 1564 N N . GLU A 1 206 ? 43.405 44.651 27.394 1.00 16.41 233 GLU A N 1
ATOM 1565 C CA . GLU A 1 206 ? 44.533 44.931 28.284 1.00 19.43 233 GLU A CA 1
ATOM 1566 C C . GLU A 1 206 ? 45.717 45.537 27.522 1.00 20.31 233 GLU A C 1
ATOM 1567 O O . GLU A 1 206 ? 46.371 46.469 28.000 1.00 18.68 233 GLU A O 1
ATOM 1573 N N . GLY A 1 207 ? 45.978 45.022 26.328 1.00 15.47 234 GLY A N 1
ATOM 1574 C CA . GLY A 1 207 ? 47.093 45.500 25.536 1.00 12.88 234 GLY A CA 1
ATOM 1575 C C . GLY A 1 207 ? 46.623 46.289 24.328 1.00 15.80 234 GLY A C 1
ATOM 1576 O O . GLY A 1 207 ? 45.508 46.080 23.841 1.00 15.35 234 GLY A O 1
ATOM 1577 N N . ALA A 1 208 ? 47.464 47.205 23.850 1.00 12.00 235 ALA A N 1
ATOM 1578 C CA . ALA A 1 208 ? 47.107 48.029 22.698 1.00 12.00 235 ALA A CA 1
ATOM 1579 C C . ALA A 1 208 ? 47.897 47.626 21.458 1.00 10.44 235 ALA A C 1
ATOM 1580 O O . ALA A 1 208 ? 47.401 47.737 20.342 1.00 8.82 235 ALA A O 1
ATOM 1582 N N . ILE A 1 209 ? 49.124 47.149 21.663 1.00 9.43 236 ILE A N 1
ATOM 1583 C CA . ILE A 1 209 ? 50.027 46.865 20.558 1.00 7.83 236 ILE A CA 1
ATOM 1584 C C . ILE A 1 209 ? 51.214 46.020 21.026 1.00 8.75 236 ILE A C 1
ATOM 1585 O O . ILE A 1 209 ? 51.603 46.067 22.189 1.00 8.26 236 ILE A O 1
ATOM 1590 N N . GLY A 1 210 ? 51.786 45.247 20.116 1.00 8.61 237 GLY A N 1
ATOM 1591 C CA . GLY A 1 210 ? 52.947 44.439 20.422 1.00 8.61 237 GLY A CA 1
ATOM 1592 C C . GLY A 1 210 ? 53.134 43.435 19.308 1.00 8.91 237 GLY A C 1
ATOM 1593 O O . GLY A 1 210 ? 52.321 43.390 18.386 1.00 8.75 237 GLY A O 1
ATOM 1594 N N . PRO A 1 211 ? 54.211 42.635 19.371 1.00 9.52 238 PRO A N 1
ATOM 1595 C CA . PRO A 1 211 ? 54.454 41.648 18.310 1.00 10.35 238 PRO A CA 1
ATOM 1596 C C . PRO A 1 211 ? 53.399 40.540 18.305 1.00 9.92 238 PRO A C 1
ATOM 1597 O O . PRO A 1 211 ? 52.971 40.095 19.371 1.00 8.46 238 PRO A O 1
ATOM 1601 N N . GLY A 1 212 ? 52.986 40.118 17.112 1.00 9.58 239 GLY A N 1
ATOM 1602 C CA . GLY A 1 212 ? 51.981 39.085 16.965 1.00 8.76 239 GLY A CA 1
ATOM 1603 C C . GLY A 1 212 ? 52.118 38.372 15.630 1.00 10.40 239 GLY A C 1
ATOM 1604 O O . GLY A 1 212 ? 52.773 38.871 14.703 1.00 10.55 239 GLY A O 1
ATOM 1605 N N . TRP A 1 213 ? 51.489 37.207 15.527 1.00 8.48 240 TRP A N 1
ATOM 1606 C CA . TRP A 1 213 ? 51.607 36.379 14.333 1.00 8.97 240 TRP A CA 1
ATOM 1607 C C . TRP A 1 213 ? 50.561 36.746 13.297 1.00 9.87 240 TRP A C 1
ATOM 1608 O O . TRP A 1 213 ? 49.424 37.081 13.641 1.00 8.81 240 TRP A O 1
ATOM 1619 N N . ASP A 1 214 ? 50.950 36.705 12.028 1.00 9.58 241 ASP A N 1
ATOM 1620 C CA . ASP A 1 214 ? 50.019 37.087 10.968 1.00 9.81 241 ASP A CA 1
ATOM 1621 C C . ASP A 1 214 ? 48.758 36.224 10.975 1.00 10.50 241 ASP A C 1
ATOM 1622 O O . ASP A 1 214 ? 47.656 36.750 11.098 1.00 10.56 241 ASP A O 1
ATOM 1627 N N . GLY A 1 215 ? 48.919 34.908 10.862 1.00 9.18 242 GLY A N 1
ATOM 1628 C CA . GLY A 1 215 ? 47.773 34.015 10.789 1.00 9.55 242 GLY A CA 1
ATOM 1629 C C . GLY A 1 215 ? 46.856 34.111 11.997 1.00 12.17 242 GLY A C 1
ATOM 1630 O O . GLY A 1 215 ? 45.639 34.271 11.870 1.00 10.85 242 GLY A O 1
ATOM 1631 N N . ARG A 1 216 ? 47.447 34.004 13.182 1.00 10.88 243 ARG A N 1
ATOM 1632 C CA . ARG A 1 216 ? 46.687 34.093 14.418 1.00 11.81 243 ARG A CA 1
ATOM 1633 C C . ARG A 1 216 ? 45.896 35.391 14.497 1.00 12.63 243 ARG A C 1
ATOM 1634 O O . ARG A 1 216 ? 44.728 35.393 14.896 1.00 11.92 243 ARG A O 1
ATOM 1642 N N . THR A 1 217 ? 46.531 36.494 14.106 1.00 11.31 244 THR A N 1
ATOM 1643 C CA . THR A 1 217 ? 45.882 37.795 14.180 1.00 11.44 244 THR A CA 1
ATOM 1644 C C . THR A 1 217 ? 44.773 37.893 13.122 1.00 13.45 244 THR A C 1
ATOM 1645 O O . THR A 1 217 ? 43.713 38.476 13.389 1.00 13.14 244 THR A O 1
ATOM 1649 N N . PHE A 1 218 ? 45.001 37.306 11.941 1.00 10.42 245 PHE A N 1
ATOM 1650 C CA . PHE A 1 218 ? 43.994 37.332 10.871 1.00 12.03 245 PHE A CA 1
ATOM 1651 C C . PHE A 1 218 ? 42.721 36.633 11.338 1.00 13.04 245 PHE A C 1
ATOM 1652 O O . PHE A 1 218 ? 41.617 37.128 11.130 1.00 14.04 245 PHE A O 1
ATOM 1660 N N . ILE A 1 219 ? 42.888 35.477 11.972 1.00 13.41 246 ILE A N 1
ATOM 1661 C CA . ILE A 1 219 ? 41.760 34.721 12.506 1.00 13.90 246 ILE A CA 1
ATOM 1662 C C . ILE A 1 219 ? 40.959 35.568 13.496 1.00 17.85 246 ILE A C 1
ATOM 1663 O O . ILE A 1 219 ? 39.730 35.640 13.411 1.00 17.85 246 ILE A O 1
ATOM 1668 N N . ALA A 1 220 ? 41.662 36.223 14.418 1.00 15.64 247 ALA A N 1
ATOM 1669 C CA . ALA A 1 220 ? 41.023 37.106 15.390 1.00 15.87 247 ALA A CA 1
ATOM 1670 C C . ALA A 1 220 ? 40.362 38.301 14.706 1.00 16.70 247 ALA A C 1
ATOM 1671 O O . ALA A 1 220 ? 39.244 38.683 15.054 1.00 17.43 247 ALA A O 1
ATOM 1673 N N . GLU A 1 221 ? 41.049 38.883 13.730 1.00 15.31 248 GLU A N 1
ATOM 1674 C CA . GLU A 1 221 ? 40.494 39.993 12.970 1.00 15.91 248 GLU A CA 1
ATOM 1675 C C . GLU A 1 221 ? 39.166 39.598 12.316 1.00 17.12 248 GLU A C 1
ATOM 1676 O O . GLU A 1 221 ? 38.223 40.387 12.285 1.00 18.62 248 GLU A O 1
ATOM 1682 N N . ASP A 1 222 ? 39.105 38.379 11.786 1.00 16.85 249 ASP A N 1
ATOM 1683 C CA . ASP A 1 222 ? 37.921 37.915 11.065 1.00 20.17 249 ASP A CA 1
ATOM 1684 C C . ASP A 1 222 ? 36.749 37.644 12.013 1.00 20.37 249 ASP A C 1
ATOM 1685 O O . ASP A 1 222 ? 35.611 37.999 11.722 1.00 22.47 249 ASP A O 1
ATOM 1690 N N . SER A 1 223 ? 37.038 37.008 13.141 1.00 17.71 250 SER A N 1
ATOM 1691 C CA . SER A 1 223 ? 35.988 36.577 14.051 1.00 21.45 250 SER A CA 1
ATOM 1692 C C . SER A 1 223 ? 35.456 37.760 14.836 1.00 21.32 250 SER A C 1
ATOM 1693 O O . SER A 1 223 ? 34.418 37.688 15.484 1.00 21.33 250 SER A O 1
ATOM 1696 N N . THR A 1 224 ? 36.181 38.864 14.750 1.00 20.92 251 THR A N 1
ATOM 1697 C CA . THR A 1 224 ? 35.972 39.992 15.623 1.00 19.01 251 THR A CA 1
ATOM 1698 C C . THR A 1 224 ? 35.580 41.205 14.781 1.00 19.25 251 THR A C 1
ATOM 1699 O O . THR A 1 224 ? 35.431 42.310 15.276 1.00 15.48 251 THR A O 1
ATOM 1703 N N . LYS A 1 225 ? 35.404 40.970 13.488 1.00 19.30 252 LYS A N 1
ATOM 1704 C CA . LYS A 1 225 ? 35.020 42.025 12.559 1.00 22.97 252 LYS A CA 1
ATOM 1705 C C . LYS A 1 225 ? 35.915 43.268 12.653 1.00 19.33 252 LYS A C 1
ATOM 1706 O O . LYS A 1 225 ? 35.432 44.403 12.653 1.00 18.15 252 LYS A O 1
ATOM 1712 N N . GLY A 1 226 ? 37.225 43.030 12.734 1.00 19.52 253 GLY A N 1
ATOM 1713 C CA . GLY A 1 226 ? 38.220 44.084 12.610 1.00 18.05 253 GLY A CA 1
ATOM 1714 C C . GLY A 1 226 ? 38.732 44.720 13.891 1.00 17.87 253 GLY A C 1
ATOM 1715 O O . GLY A 1 226 ? 39.424 45.735 13.839 1.00 18.99 253 GLY A O 1
ATOM 1724 N N . VAL A 1 228 ? 40.990 43.760 15.907 1.00 13.51 255 VAL A N 1
ATOM 1725 C CA . VAL A 1 228 ? 42.449 43.716 15.918 1.00 12.80 255 VAL A CA 1
ATOM 1726 C C . VAL A 1 228 ? 42.955 43.646 14.486 1.00 15.51 255 VAL A C 1
ATOM 1727 O O . VAL A 1 228 ? 42.254 43.150 13.600 1.00 14.28 255 VAL A O 1
ATOM 1731 N N . LYS A 1 229 ? 44.157 44.166 14.257 1.00 12.00 256 LYS A N 1
ATOM 1732 C CA . LYS A 1 229 ? 44.749 44.132 12.933 1.00 12.55 256 LYS A CA 1
ATOM 1733 C C . LYS A 1 229 ? 46.234 43.829 13.049 1.00 13.16 256 LYS A C 1
ATOM 1734 O O . LYS A 1 229 ? 46.824 43.959 14.132 1.00 11.52 256 LYS A O 1
ATOM 1740 N N . TRP A 1 230 ? 46.824 43.421 11.929 1.00 11.28 257 TRP A N 1
ATOM 1741 C CA . TRP A 1 230 ? 48.224 43.015 11.878 1.00 10.52 257 TRP A CA 1
ATOM 1742 C C . TRP A 1 230 ? 48.964 43.903 10.898 1.00 10.84 257 TRP A C 1
ATOM 1743 O O . TRP A 1 230 ? 48.446 44.213 9.821 1.00 11.78 257 TRP A O 1
ATOM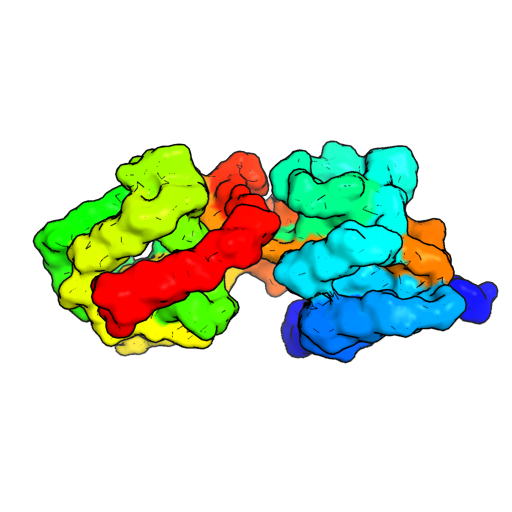 1754 N N . VAL A 1 231 ? 50.171 44.305 11.275 1.00 10.92 258 VAL A N 1
ATOM 1755 C CA . VAL A 1 231 ? 51.017 45.125 10.421 1.00 10.53 258 VAL A CA 1
ATOM 1756 C C . VAL A 1 231 ? 52.135 44.297 9.814 1.00 10.49 258 VAL A C 1
ATOM 1757 O O . VAL A 1 231 ? 52.861 43.602 10.515 1.00 9.08 258 VAL A O 1
ATOM 1761 N N . ASP A 1 232 ? 52.250 44.381 8.497 1.00 9.77 259 ASP A N 1
ATOM 1762 C CA . ASP A 1 232 ? 53.393 43.868 7.764 1.00 11.57 259 ASP A CA 1
ATOM 1763 C C . ASP A 1 232 ? 54.441 44.983 7.795 1.00 11.19 259 ASP A C 1
ATOM 1764 O O . ASP A 1 232 ? 54.337 45.952 7.048 1.00 11.40 259 ASP A O 1
ATOM 1769 N N . PRO A 1 233 ? 55.438 44.875 8.693 1.00 11.07 260 PRO A N 1
ATOM 1770 C CA . PRO A 1 233 ? 56.357 46.005 8.903 1.00 10.82 260 PRO A CA 1
ATOM 1771 C C . PRO A 1 233 ? 57.195 46.301 7.663 1.00 10.91 260 PRO A C 1
ATOM 1772 O O . PRO A 1 233 ? 57.582 45.371 6.960 1.00 10.36 260 PRO A O 1
ATOM 1776 N N . THR A 1 234 ? 57.484 47.569 7.399 1.00 10.45 261 THR A N 1
ATOM 1777 C CA . THR A 1 234 ? 58.222 47.915 6.177 1.00 11.96 261 THR A CA 1
ATOM 1778 C C . THR A 1 234 ? 59.616 47.278 6.091 1.00 13.41 261 THR A C 1
ATOM 1779 O O . THR A 1 234 ? 60.106 47.009 4.986 1.00 13.52 261 THR A O 1
ATOM 1783 N N . GLU A 1 235 ? 60.251 47.025 7.234 1.00 9.81 262 GLU A N 1
ATOM 1784 C CA . GLU A 1 235 ? 61.565 46.368 7.237 1.00 12.95 262 GLU A CA 1
ATOM 1785 C C . GLU A 1 235 ? 61.434 44.871 6.977 1.00 13.53 262 GLU A C 1
ATOM 1786 O O . GLU A 1 235 ? 62.427 44.174 6.790 1.00 13.24 262 GLU A O 1
ATOM 1792 N N . GLY A 1 236 ? 60.195 44.387 6.978 1.00 13.34 263 GLY A N 1
ATOM 1793 C CA . GLY A 1 236 ? 59.915 42.972 6.809 1.00 13.90 263 GLY A CA 1
ATOM 1794 C C . GLY A 1 236 ? 59.424 42.319 8.090 1.00 11.69 263 GLY A C 1
ATOM 1795 O O . GLY A 1 236 ? 59.882 42.646 9.184 1.00 12.19 263 GLY A O 1
ATOM 1796 N N . ALA A 1 237 ? 58.482 41.393 7.958 1.00 10.93 264 ALA A N 1
ATOM 1797 C CA . ALA A 1 237 ? 58.108 40.541 9.082 1.00 10.91 264 ALA A CA 1
ATOM 1798 C C . ALA A 1 237 ? 59.200 39.480 9.314 1.00 12.00 264 ALA A C 1
ATOM 1799 O O . ALA A 1 237 ? 59.959 39.138 8.403 1.00 11.57 264 ALA A O 1
ATOM 1801 N N . VAL A 1 238 ? 59.290 38.986 10.542 1.00 11.87 265 VAL A N 1
ATOM 1802 C CA . VAL A 1 238 ? 60.303 38.004 10.903 1.00 11.81 265 VAL A CA 1
ATOM 1803 C C . VAL A 1 238 ? 59.632 36.655 10.981 1.00 9.09 265 VAL A C 1
ATOM 1804 O O . VAL A 1 238 ? 58.760 36.441 11.823 1.00 8.54 265 VAL A O 1
ATOM 1808 N N . SER A 1 239 ? 60.055 35.747 10.110 1.00 10.16 266 SER A N 1
ATOM 1809 C CA . SER A 1 239 ? 59.304 34.536 9.866 1.00 10.14 266 SER A CA 1
ATOM 1810 C C . SER A 1 239 ? 60.098 33.302 10.201 1.00 11.33 266 SER A C 1
ATOM 1811 O O . SER A 1 239 ? 61.322 33.280 10.088 1.00 11.90 266 SER A O 1
ATOM 1814 N N . SER A 1 240 ? 59.381 32.273 10.629 1.00 8.81 267 SER A N 1
ATOM 1815 C CA . SER A 1 240 ? 59.998 31.013 10.972 1.00 11.63 267 SER A CA 1
ATOM 1816 C C . SER A 1 240 ? 59.046 29.916 10.530 1.00 10.27 267 SER A C 1
ATOM 1817 O O . SER A 1 240 ? 57.861 30.161 10.281 1.00 11.34 267 SER A O 1
ATOM 1820 N N . GLY A 1 241 ? 59.549 28.696 10.455 1.00 10.21 268 GLY A N 1
ATOM 1821 C CA . GLY A 1 241 ? 58.701 27.592 10.066 1.00 9.61 268 GLY A CA 1
ATOM 1822 C C . GLY A 1 241 ? 59.374 26.261 10.300 1.00 9.43 268 GLY A C 1
ATOM 1823 O O . GLY A 1 241 ? 60.578 26.200 10.551 1.00 8.57 268 GLY A O 1
ATOM 1824 N N . PRO A 1 242 ? 58.591 25.181 10.204 1.00 9.05 269 PRO A N 1
ATOM 1825 C CA . PRO A 1 242 ? 59.121 23.830 10.396 1.00 9.78 269 PRO A CA 1
ATOM 1826 C C . PRO A 1 242 ? 59.930 23.408 9.173 1.00 8.48 269 PRO A C 1
ATOM 1827 O O . PRO A 1 242 ? 59.733 23.937 8.079 1.00 7.97 269 PRO A O 1
ATOM 1831 N N . VAL A 1 243 ? 60.859 22.482 9.366 1.00 10.42 270 VAL A N 1
ATOM 1832 C CA . VAL A 1 243 ? 61.738 22.052 8.284 1.00 8.35 270 VAL A CA 1
ATOM 1833 C C . VAL A 1 243 ? 61.387 20.640 7.839 1.00 10.46 270 VAL A C 1
ATOM 1834 O O . VAL A 1 243 ? 60.971 19.806 8.657 1.00 8.19 270 VAL A O 1
ATOM 1846 N N . ALA A 1 245 ? 62.934 17.255 5.641 1.00 8.90 272 ALA A N 1
ATOM 1847 C CA . ALA A 1 245 ? 64.147 16.628 5.140 1.00 10.85 272 ALA A CA 1
ATOM 1848 C C . ALA A 1 245 ? 63.967 15.121 4.965 1.00 12.71 272 ALA A C 1
ATOM 1849 O O . ALA A 1 245 ? 63.157 14.488 5.655 1.00 9.49 272 ALA A O 1
ATOM 1851 N N . VAL A 1 246 ? 64.755 14.560 4.051 1.00 12.82 273 VAL A N 1
ATOM 1852 C CA . VAL A 1 246 ? 64.809 13.122 3.831 1.00 12.83 273 VAL A CA 1
ATOM 1853 C C . VAL A 1 246 ? 65.826 12.470 4.773 1.00 12.96 273 VAL A C 1
ATOM 1854 O O . VAL A 1 246 ? 66.991 12.865 4.804 1.00 13.55 273 VAL A O 1
ATOM 1858 N N . VAL A 1 247 ? 65.381 11.464 5.525 1.00 11.93 274 VAL A N 1
ATOM 1859 C CA . VAL A 1 247 ? 66.239 10.734 6.465 1.00 13.79 274 VAL A CA 1
ATOM 1860 C C . VAL A 1 247 ? 67.166 9.729 5.773 1.00 14.09 274 VAL A C 1
ATOM 1861 O O . VAL A 1 247 ? 66.698 8.810 5.092 1.00 12.68 274 VAL A O 1
ATOM 1865 N N . LYS A 1 248 ? 68.475 9.911 5.937 1.00 12.63 275 LYS A N 1
ATOM 1866 C CA . LYS A 1 248 ? 69.457 9.010 5.327 1.00 14.24 275 LYS A CA 1
ATOM 1867 C C . LYS A 1 248 ? 69.166 7.562 5.686 1.00 14.57 275 LYS A C 1
ATOM 1868 O O . LYS A 1 248 ? 69.004 7.240 6.857 1.00 13.29 275 LYS A O 1
ATOM 1874 N N . GLY A 1 249 ? 69.109 6.690 4.682 1.00 15.92 276 GLY A N 1
ATOM 1875 C CA . GLY A 1 249 ? 68.944 5.264 4.919 1.00 15.28 276 GLY A CA 1
ATOM 1876 C C . GLY A 1 249 ? 67.502 4.800 5.008 1.00 18.32 276 GLY A C 1
ATOM 1877 O O . GLY A 1 249 ? 67.242 3.613 5.176 1.00 17.01 276 GLY A O 1
ATOM 1878 N N . GLY A 1 250 ? 66.558 5.733 4.916 1.00 16.14 277 GLY A N 1
ATOM 1879 C CA . GLY A 1 250 ? 65.150 5.374 4.874 1.00 16.33 277 GLY A CA 1
ATOM 1880 C C . GLY A 1 250 ? 64.754 5.045 3.443 1.00 16.66 277 GLY A C 1
ATOM 1881 O O . GLY A 1 250 ? 65.618 4.779 2.607 1.00 16.23 277 GLY A O 1
ATOM 1882 N N . LYS A 1 251 ? 63.452 5.047 3.158 1.00 16.13 278 LYS A N 1
ATOM 1883 C CA . LYS A 1 251 ? 62.971 4.832 1.796 1.00 14.41 278 LYS A CA 1
ATOM 1884 C C . LYS A 1 251 ? 63.107 6.140 1.030 1.00 15.80 278 LYS A C 1
ATOM 1885 O O . LYS A 1 251 ? 62.125 6.857 0.818 1.00 14.08 278 LYS A O 1
ATOM 1891 N N . GLU A 1 252 ? 64.339 6.442 0.623 1.00 15.97 279 GLU A N 1
ATOM 1892 C CA . GLU A 1 252 ? 64.707 7.791 0.204 1.00 15.95 279 GLU A CA 1
ATOM 1893 C C . GLU A 1 252 ? 63.977 8.280 -1.033 1.00 14.63 279 GLU A C 1
ATOM 1894 O O . GLU A 1 252 ? 63.647 9.456 -1.128 1.00 13.61 279 GLU A O 1
ATOM 1900 N N . ASP A 1 253 ? 63.710 7.381 -1.975 1.00 15.45 280 ASP A N 1
ATOM 1901 C CA . ASP A 1 253 ? 63.018 7.779 -3.199 1.00 16.28 280 ASP A CA 1
ATOM 1902 C C . ASP A 1 253 ? 61.547 8.098 -2.955 1.00 12.58 280 ASP A C 1
ATOM 1903 O O . ASP A 1 253 ? 61.017 9.062 -3.499 1.00 14.03 280 ASP A O 1
ATOM 1908 N N . LEU A 1 254 ? 60.885 7.306 -2.124 1.00 12.29 281 LEU A N 1
ATOM 1909 C CA . LEU A 1 254 ? 59.510 7.625 -1.745 1.00 12.86 281 LEU A CA 1
ATOM 1910 C C . LEU A 1 254 ? 59.461 8.919 -0.915 1.00 11.59 281 LEU A C 1
ATOM 1911 O O . LEU A 1 254 ? 58.573 9.746 -1.090 1.00 13.56 281 LEU A O 1
ATOM 1916 N N . ALA A 1 255 ? 60.421 9.074 -0.009 1.00 11.81 282 ALA A N 1
ATOM 1917 C CA . ALA A 1 255 ? 60.525 10.271 0.825 1.00 12.17 282 ALA A CA 1
ATOM 1918 C C . ALA A 1 255 ? 60.715 11.533 -0.023 1.00 12.10 282 ALA A C 1
ATOM 1919 O O . ALA A 1 255 ? 60.056 12.549 0.214 1.00 12.22 282 ALA A O 1
ATOM 1921 N N . LYS A 1 256 ? 61.605 11.464 -1.016 1.00 14.48 283 LYS A N 1
ATOM 1922 C CA . LYS A 1 256 ? 61.821 12.587 -1.931 1.00 12.68 283 LYS A CA 1
ATOM 1923 C C . LYS A 1 256 ? 60.542 12.880 -2.713 1.00 12.74 283 LYS A C 1
ATOM 1924 O O . LYS A 1 256 ? 60.227 14.037 -3.009 1.00 12.97 283 LYS A O 1
ATOM 1930 N N . ALA A 1 257 ? 59.812 11.823 -3.047 1.00 12.82 284 ALA A N 1
ATOM 1931 C CA . ALA A 1 257 ? 58.554 11.966 -3.762 1.00 12.50 284 ALA A CA 1
ATOM 1932 C C . ALA A 1 257 ? 57.519 12.663 -2.890 1.00 11.59 284 ALA A C 1
ATOM 1933 O O . ALA A 1 257 ? 56.811 13.564 -3.353 1.00 11.05 284 ALA A O 1
ATOM 1935 N N . PHE A 1 258 ? 57.433 12.264 -1.625 1.00 11.91 285 PHE A N 1
ATOM 1936 C CA . PHE A 1 258 ? 56.541 12.970 -0.711 1.00 11.14 285 PHE A CA 1
ATOM 1937 C C . PHE A 1 258 ? 56.960 14.438 -0.549 1.00 10.88 285 PHE A C 1
ATOM 1938 O O . PHE A 1 258 ? 56.123 15.352 -0.604 1.00 9.24 285 PHE A O 1
ATOM 1954 N N . ASN A 1 260 ? 58.602 16.291 -2.561 1.00 11.30 287 ASN A N 1
ATOM 1955 C CA . ASN A 1 260 ? 58.298 16.999 -3.791 1.00 10.60 287 ASN A CA 1
ATOM 1956 C C . ASN A 1 260 ? 56.835 17.414 -3.846 1.00 11.19 287 ASN A C 1
ATOM 1957 O O . ASN A 1 260 ? 56.514 18.515 -4.281 1.00 9.99 287 ASN A O 1
ATOM 1962 N N . TYR A 1 261 ? 55.949 16.522 -3.412 1.00 9.80 288 TYR A N 1
ATOM 1963 C CA . TYR A 1 261 ? 54.530 16.850 -3.387 1.00 10.43 288 TYR A CA 1
ATOM 1964 C C . TYR A 1 261 ? 54.231 17.925 -2.337 1.00 9.82 288 TYR A C 1
ATOM 1965 O O . TYR A 1 261 ? 53.521 18.887 -2.614 1.00 8.71 288 TYR A O 1
ATOM 1974 N N . ALA A 1 262 ? 54.803 17.771 -1.145 1.00 8.61 289 ALA A N 1
ATOM 1975 C CA . ALA A 1 262 ? 54.498 18.663 -0.022 1.00 9.57 289 ALA A CA 1
ATOM 1976 C C . ALA A 1 262 ? 54.917 20.094 -0.310 1.00 8.00 289 ALA A C 1
ATOM 1977 O O . ALA A 1 262 ? 54.307 21.048 0.174 1.00 7.32 289 ALA A O 1
ATOM 1979 N N . LEU A 1 263 ? 55.976 20.234 -1.094 1.00 8.39 290 LEU A N 1
ATOM 1980 C CA . LEU A 1 263 ? 56.524 21.541 -1.424 1.00 8.52 290 LEU A CA 1
ATOM 1981 C C . LEU A 1 263 ? 55.949 22.050 -2.738 1.00 10.04 290 LEU A C 1
ATOM 1982 O O . LEU A 1 263 ? 56.269 23.163 -3.175 1.00 9.72 290 LEU A O 1
ATOM 1987 N N . GLY A 1 264 ? 55.108 21.229 -3.363 1.00 8.81 291 GLY A N 1
ATOM 1988 C CA . GLY A 1 264 ? 54.507 21.574 -4.639 1.00 10.11 291 GLY A CA 1
ATOM 1989 C C . GLY A 1 264 ? 53.373 22.565 -4.475 1.00 9.87 291 GLY A C 1
ATOM 1990 O O . GLY A 1 264 ? 52.872 22.784 -3.364 1.00 8.97 291 GLY A O 1
ATOM 1991 N N . GLU A 1 265 ? 52.949 23.155 -5.588 1.00 10.45 292 GLU A N 1
ATOM 1992 C CA . GLU A 1 265 ? 51.983 24.253 -5.558 1.00 11.21 292 GLU A CA 1
ATOM 1993 C C . GLU A 1 265 ? 50.615 23.851 -4.980 1.00 11.30 292 GLU A C 1
ATOM 1994 O O . GLU A 1 265 ? 50.001 24.606 -4.225 1.00 9.96 292 GLU A O 1
ATOM 2000 N N . GLU A 1 266 ? 50.143 22.662 -5.328 1.00 10.46 293 GLU A N 1
ATOM 2001 C CA . GLU A 1 266 ? 48.814 22.228 -4.904 1.00 11.79 293 GLU A CA 1
ATOM 2002 C C . GLU A 1 266 ? 48.740 22.011 -3.388 1.00 10.02 293 GLU A C 1
ATOM 2003 O O . GLU A 1 266 ? 47.842 22.521 -2.713 1.00 10.72 293 GLU A O 1
ATOM 2009 N N . ALA A 1 267 ? 49.697 21.272 -2.847 1.00 11.32 294 ALA A N 1
ATOM 2010 C CA . ALA A 1 267 ? 49.705 20.990 -1.419 1.00 9.85 294 ALA A CA 1
ATOM 2011 C C . ALA A 1 267 ? 50.058 22.237 -0.604 1.00 8.37 294 ALA A C 1
ATOM 2012 O O . ALA A 1 267 ? 49.485 22.481 0.456 1.00 8.66 294 ALA A O 1
ATOM 2014 N N . GLN A 1 268 ? 51.001 23.031 -1.096 1.00 8.87 295 GLN A N 1
ATOM 2015 C CA . GLN A 1 268 ? 51.375 24.251 -0.394 1.00 8.00 295 GLN A CA 1
ATOM 2016 C C . GLN A 1 268 ? 50.166 25.164 -0.245 1.00 10.17 295 GLN A C 1
ATOM 2017 O O . GLN A 1 268 ? 49.894 25.696 0.839 1.00 8.19 295 GLN A O 1
ATOM 2023 N N . LYS A 1 269 ? 49.425 25.345 -1.334 1.00 10.17 296 LYS A N 1
ATOM 2024 C CA . LYS A 1 269 ? 48.262 26.211 -1.264 1.00 10.04 296 LYS A CA 1
ATOM 2025 C C . LYS A 1 269 ? 47.228 25.651 -0.294 1.00 10.12 296 LYS A C 1
ATOM 2026 O O . LYS A 1 269 ? 46.703 26.374 0.556 1.00 10.75 296 LYS A O 1
ATOM 2032 N N . ALA A 1 270 ? 46.928 24.365 -0.426 1.00 9.36 297 ALA A N 1
ATOM 2033 C CA . ALA A 1 270 ? 45.869 23.758 0.371 1.00 10.60 297 ALA A CA 1
ATOM 2034 C C . ALA A 1 270 ? 46.208 23.797 1.863 1.00 10.01 297 ALA A C 1
ATOM 2035 O O . ALA A 1 270 ? 45.386 24.187 2.678 1.00 9.58 297 ALA A O 1
ATOM 2037 N N . PHE A 1 271 ? 47.429 23.409 2.209 1.00 9.60 298 PHE A N 1
ATOM 2038 C CA . PHE A 1 271 ? 47.858 23.406 3.605 1.00 9.79 298 PHE A CA 1
ATOM 2039 C C . PHE A 1 271 ? 47.950 24.831 4.166 1.00 10.36 298 PHE A C 1
ATOM 2040 O O . PHE A 1 271 ? 47.406 25.115 5.232 1.00 11.28 298 PHE A O 1
ATOM 2048 N N . CYS A 1 272 ? 48.609 25.735 3.446 1.00 8.91 299 CYS A N 1
ATOM 2049 C CA . CYS A 1 272 ? 48.833 27.072 3.990 1.00 9.23 299 CYS A CA 1
ATOM 2050 C C . CYS A 1 272 ? 47.548 27.893 4.109 1.00 11.80 299 CYS A C 1
ATOM 2051 O O . CYS A 1 272 ? 47.379 28.646 5.063 1.00 11.97 299 CYS A O 1
ATOM 2054 N N . GLU A 1 273 ? 46.635 27.740 3.154 1.00 10.47 300 GLU A N 1
ATOM 2055 C CA . GLU A 1 273 ? 45.348 28.425 3.241 1.00 13.01 300 GLU A CA 1
ATOM 2056 C C . GLU A 1 273 ? 44.546 27.950 4.455 1.00 12.58 300 GLU A C 1
ATOM 2057 O O . GLU A 1 273 ? 43.871 28.740 5.122 1.00 12.75 300 GLU A O 1
ATOM 2063 N N . ALA A 1 274 ? 44.609 26.649 4.724 1.00 12.10 301 ALA A N 1
ATOM 2064 C CA . ALA A 1 274 ? 43.888 26.059 5.850 1.00 12.80 301 ALA A CA 1
ATOM 2065 C C . ALA A 1 274 ? 44.452 26.538 7.195 1.00 11.71 301 ALA A C 1
ATOM 2066 O O . ALA A 1 274 ? 43.707 26.770 8.150 1.00 10.60 301 ALA A O 1
ATOM 2076 N N . TYR A 1 276 ? 46.375 29.347 7.649 1.00 9.21 303 TYR A N 1
ATOM 2077 C CA . TYR A 1 276 ? 46.780 30.762 7.627 1.00 11.96 303 TYR A CA 1
ATOM 2078 C C . TYR A 1 276 ? 48.303 30.914 7.751 1.00 10.82 303 TYR A C 1
ATOM 2079 O O . TYR A 1 276 ? 48.806 31.735 8.530 1.00 10.03 303 TYR A O 1
ATOM 2088 N N . TYR A 1 277 ? 49.022 30.109 6.972 1.00 10.80 304 TYR A N 1
ATOM 2089 C CA . TYR A 1 277 ? 50.474 30.191 6.862 1.00 10.78 304 TYR A CA 1
ATOM 2090 C C . TYR A 1 277 ? 50.864 30.729 5.491 1.00 11.90 304 TYR A C 1
ATOM 2091 O O . TYR A 1 277 ? 50.049 30.743 4.557 1.00 9.89 304 TYR A O 1
ATOM 2100 N N . GLY A 1 278 ? 52.127 31.144 5.372 1.00 9.58 305 GLY A N 1
ATOM 2101 C CA . GLY A 1 278 ? 52.702 31.485 4.089 1.00 10.24 305 GLY A CA 1
ATOM 2102 C C . GLY A 1 278 ? 53.371 30.279 3.452 1.00 10.69 305 GLY A C 1
ATOM 2103 O O . GLY A 1 278 ? 54.059 29.523 4.134 1.00 8.65 305 GLY A O 1
ATOM 2104 N N . ALA A 1 279 ? 53.169 30.111 2.144 1.00 8.49 306 ALA A N 1
ATOM 2105 C CA . ALA A 1 279 ? 53.766 29.012 1.389 1.00 10.34 306 ALA A CA 1
ATOM 2106 C C . ALA A 1 279 ? 55.189 29.346 0.981 1.00 10.67 306 ALA A C 1
ATOM 2107 O O . ALA A 1 279 ? 55.494 30.497 0.649 1.00 10.32 306 ALA A O 1
ATOM 2109 N N . VAL A 1 280 ? 56.054 28.337 0.988 1.00 8.12 307 VAL A N 1
ATOM 2110 C CA . VAL A 1 280 ? 57.441 28.520 0.566 1.00 8.81 307 VAL A CA 1
ATOM 2111 C C . VAL A 1 280 ? 57.618 28.302 -0.943 1.00 9.85 307 VAL A C 1
ATOM 2112 O O . VAL A 1 280 ? 58.703 28.491 -1.483 1.00 10.93 307 VAL A O 1
ATOM 2116 N N . ASN A 1 281 ? 56.548 27.897 -1.617 1.00 10.54 308 ASN A N 1
ATOM 2117 C CA . ASN A 1 281 ? 56.559 27.761 -3.070 1.00 10.85 308 ASN A CA 1
ATOM 2118 C C . ASN A 1 281 ? 56.075 29.086 -3.680 1.00 11.17 308 ASN A C 1
ATOM 2119 O O . ASN A 1 281 ? 54.955 29.519 -3.414 1.00 10.36 308 ASN A O 1
ATOM 2124 N N . ARG A 1 282 ? 56.931 29.746 -4.459 1.00 9.77 309 ARG A N 1
ATOM 2125 C CA . ARG A 1 282 ? 56.602 31.054 -5.004 1.00 12.27 309 ARG A CA 1
ATOM 2126 C C . ARG A 1 282 ? 55.453 31.029 -6.018 1.00 11.97 309 ARG A C 1
ATOM 2127 O O . ARG A 1 282 ? 54.932 32.083 -6.380 1.00 13.22 309 ARG A O 1
ATOM 2135 N N . LYS A 1 283 ? 55.074 29.842 -6.484 1.00 10.81 310 LYS A N 1
ATOM 2136 C CA . LYS A 1 283 ? 54.012 29.718 -7.483 1.00 11.16 310 LYS A CA 1
ATOM 2137 C C . LYS A 1 283 ? 52.623 29.876 -6.868 1.00 11.54 310 LYS A C 1
ATOM 2138 O O . LYS A 1 283 ? 51.652 30.164 -7.574 1.00 11.16 310 LYS A O 1
ATOM 2144 N N . VAL A 1 284 ? 52.519 29.669 -5.559 1.00 9.57 311 VAL A N 1
ATOM 2145 C CA . VAL A 1 284 ? 51.209 29.698 -4.899 1.00 9.59 311 VAL A CA 1
ATOM 2146 C C . VAL A 1 284 ? 50.526 31.070 -4.975 1.00 11.00 311 VAL A C 1
ATOM 2147 O O . VAL A 1 284 ? 51.119 32.088 -4.621 1.00 12.73 311 VAL A O 1
ATOM 2151 N N . GLN A 1 285 ? 49.277 31.083 -5.439 1.00 10.12 312 GLN A N 1
ATOM 2152 C CA . GLN A 1 285 ? 48.478 32.299 -5.485 1.00 12.77 312 GLN A CA 1
ATOM 2153 C C . GLN A 1 285 ? 47.300 32.117 -4.543 1.00 11.80 312 GLN A C 1
ATOM 2154 O O . GLN A 1 285 ? 46.612 31.095 -4.580 1.00 11.82 312 GLN A O 1
ATOM 2160 N N . TYR A 1 286 ? 47.089 33.098 -3.679 1.00 11.48 313 TYR A N 1
ATOM 2161 C CA . TYR A 1 286 ? 46.174 32.932 -2.550 1.00 12.47 313 TYR A CA 1
ATOM 2162 C C . TYR A 1 286 ? 44.750 33.358 -2.853 1.00 14.96 313 TYR A C 1
ATOM 2163 O O . TYR A 1 286 ? 44.504 34.208 -3.715 1.00 12.23 313 TYR A O 1
ATOM 2172 N N . SER A 1 287 ? 43.820 32.768 -2.113 1.00 13.24 314 SER A N 1
ATOM 2173 C CA . SER A 1 287 ? 42.427 33.166 -2.154 1.00 16.03 314 SER A CA 1
ATOM 2174 C C . SER A 1 287 ? 42.293 34.574 -1.607 1.00 16.29 314 SER A C 1
ATOM 2175 O O . SER A 1 287 ? 43.252 35.162 -1.094 1.00 13.55 314 SER A O 1
ATOM 2178 N N . GLU A 1 288 ? 41.074 35.086 -1.687 1.00 17.99 315 GLU A N 1
ATOM 2179 C CA . GLU A 1 288 ? 40.740 36.420 -1.209 1.00 19.15 315 GLU A CA 1
ATOM 2180 C C . GLU A 1 288 ? 40.947 36.550 0.294 1.00 16.29 315 GLU A C 1
ATOM 2181 O O . GLU A 1 288 ? 41.178 37.639 0.797 1.00 16.52 315 GLU A O 1
ATOM 2187 N N . LYS A 1 289 ? 40.859 35.432 1.008 1.00 19.53 316 LYS A N 1
ATOM 2188 C CA . LYS A 1 289 ? 41.007 35.446 2.458 1.00 18.58 316 LYS A CA 1
ATOM 2189 C C . LYS A 1 289 ? 42.402 35.888 2.903 1.00 17.68 316 LYS A C 1
ATOM 2190 O O . LYS A 1 289 ? 42.560 36.452 3.987 1.00 16.75 316 LYS A O 1
ATOM 2196 N N . LEU A 1 290 ? 43.407 35.659 2.061 1.00 12.45 317 LEU A N 1
ATOM 2197 C CA . LEU A 1 290 ? 44.794 35.884 2.470 1.00 13.14 317 LEU A CA 1
ATOM 2198 C C . LEU A 1 290 ? 45.600 36.765 1.520 1.00 14.01 317 LEU A C 1
ATOM 2199 O O . LEU A 1 290 ? 46.587 37.385 1.917 1.00 13.42 317 LEU A O 1
ATOM 2204 N N . LYS A 1 291 ? 45.174 36.784 0.261 1.00 12.88 318 LYS A N 1
ATOM 2205 C CA . LYS A 1 291 ? 45.861 37.474 -0.827 1.00 16.57 318 LYS A CA 1
ATOM 2206 C C . LYS A 1 291 ? 46.300 38.891 -0.457 1.00 16.86 318 LYS A C 1
ATOM 2207 O O . LYS A 1 291 ? 47.396 39.334 -0.819 1.00 14.38 318 LYS A O 1
ATOM 2213 N N . HIS A 1 292 ? 45.443 39.597 0.269 1.00 13.05 319 HIS A N 1
ATOM 2214 C CA . HIS A 1 292 ? 45.679 41.006 0.542 1.00 16.70 319 HIS A CA 1
ATOM 2215 C C . HIS A 1 292 ? 46.444 41.290 1.839 1.00 17.63 319 HIS A C 1
ATOM 2216 O O . HIS A 1 292 ? 46.859 42.428 2.076 1.00 19.78 319 HIS A O 1
ATOM 2223 N N . ARG A 1 293 ? 46.644 40.278 2.675 1.00 13.17 320 ARG A N 1
ATOM 2224 C CA . ARG A 1 293 ? 47.238 40.535 3.990 1.00 14.49 320 ARG A CA 1
ATOM 2225 C C . ARG A 1 293 ? 48.452 39.679 4.366 1.00 12.24 320 ARG A C 1
ATOM 2226 O O . ARG A 1 293 ? 49.318 40.126 5.123 1.00 12.39 320 ARG A O 1
ATOM 2234 N N . LEU A 1 294 ? 48.513 38.456 3.855 1.00 11.62 321 LEU A N 1
ATOM 2235 C CA . LEU A 1 294 ? 49.677 37.619 4.070 1.00 11.75 321 LEU A CA 1
ATOM 2236 C C . LEU A 1 294 ? 50.918 38.342 3.567 1.00 13.09 321 LEU A C 1
ATOM 2237 O O . LEU A 1 294 ? 50.923 38.861 2.453 1.00 13.63 321 LEU A O 1
ATOM 2242 N N . PRO A 1 295 ? 51.981 38.384 4.386 1.00 12.89 322 PRO A N 1
ATOM 2243 C CA . PRO A 1 295 ? 53.196 39.079 3.926 1.00 13.42 322 PRO A CA 1
ATOM 2244 C C . PRO A 1 295 ? 53.818 38.335 2.746 1.00 13.79 322 PRO A C 1
ATOM 2245 O O . PRO A 1 295 ? 53.799 37.102 2.711 1.00 10.73 322 PRO A O 1
ATOM 2249 N N . SER A 1 296 ? 54.361 39.090 1.798 1.00 12.55 323 SER A N 1
ATOM 2250 C CA . SER A 1 296 ? 54.925 38.534 0.576 1.00 12.53 323 SER A CA 1
ATOM 2251 C C . SER A 1 296 ? 56.083 37.578 0.851 1.00 12.96 323 SER A C 1
ATOM 2252 O O . SER A 1 296 ? 56.922 37.825 1.713 1.00 10.90 323 SER A O 1
ATOM 2255 N N . ILE A 1 297 ? 56.132 36.499 0.081 1.00 12.80 324 ILE A N 1
ATOM 2256 C CA . ILE A 1 297 ? 57.181 35.501 0.204 1.00 12.71 324 ILE A CA 1
ATOM 2257 C C . ILE A 1 297 ? 58.552 36.153 0.030 1.00 15.66 324 ILE A C 1
ATOM 2258 O O . ILE A 1 297 ? 59.533 35.738 0.657 1.00 11.85 324 ILE A O 1
ATOM 2263 N N . ASP A 1 298 ? 58.607 37.199 -0.793 1.00 12.38 325 ASP A N 1
ATOM 2264 C CA . ASP A 1 298 ? 59.866 37.871 -1.089 1.00 14.20 325 ASP A CA 1
ATOM 2265 C C . ASP A 1 298 ? 60.297 38.838 -0.002 1.00 12.93 325 ASP A C 1
ATOM 2266 O O . ASP A 1 298 ? 61.471 39.149 0.110 1.00 14.54 325 ASP A O 1
ATOM 2271 N N . SER A 1 299 ? 59.348 39.311 0.798 1.00 10.47 326 SER A N 1
ATOM 2272 C CA . SER A 1 299 ? 59.627 40.358 1.772 1.00 12.60 326 SER A CA 1
ATOM 2273 C C . SER A 1 299 ? 60.007 39.855 3.171 1.00 13.53 326 SER A C 1
ATOM 2274 O O . SER A 1 299 ? 60.670 40.571 3.927 1.00 12.13 326 SER A O 1
ATOM 2277 N N . VAL A 1 300 ? 59.576 38.649 3.535 1.00 11.16 327 VAL A N 1
ATOM 2278 C CA . VAL A 1 300 ? 59.763 38.194 4.919 1.00 10.99 327 VAL A CA 1
ATOM 2279 C C . VAL A 1 300 ? 61.233 37.930 5.223 1.00 12.06 327 VAL A C 1
ATOM 2280 O O . VAL A 1 300 ? 61.994 37.544 4.341 1.00 10.41 327 VAL A O 1
ATOM 2284 N N . GLN A 1 301 ? 61.619 38.142 6.478 1.00 11.95 328 GLN A N 1
ATOM 2285 C CA . GLN A 1 301 ? 63.004 37.994 6.904 1.00 14.46 328 GLN A CA 1
ATOM 2286 C C . GLN A 1 301 ? 63.166 36.764 7.783 1.00 15.24 328 GLN A C 1
ATOM 2287 O O . GLN A 1 301 ? 62.387 36.549 8.719 1.00 14.37 328 GLN A O 1
ATOM 2293 N N . LEU A 1 302 ? 64.185 35.966 7.485 1.00 12.98 329 LEU A N 1
ATOM 2294 C CA . LEU A 1 302 ? 64.494 34.792 8.281 1.00 14.90 329 LEU A CA 1
ATOM 2295 C C . LEU A 1 302 ? 65.865 34.965 8.906 1.00 16.58 329 LEU A C 1
ATOM 2296 O O . LEU A 1 302 ? 66.818 35.349 8.228 1.00 15.85 329 LEU A O 1
ATOM 2301 N N . VAL A 1 303 ? 65.962 34.680 10.197 1.00 14.00 330 VAL A N 1
ATOM 2302 C CA . VAL A 1 303 ? 67.226 34.799 10.903 1.00 17.62 330 VAL A CA 1
ATOM 2303 C C . VAL A 1 303 ? 67.963 33.459 10.909 1.00 17.56 330 VAL A C 1
ATOM 2304 O O . VAL A 1 303 ? 67.357 32.408 11.106 1.00 15.66 330 VAL A O 1
ATOM 2308 N N . ASP A 1 304 ? 69.269 33.517 10.676 1.00 16.02 331 ASP A N 1
ATOM 2309 C CA . ASP A 1 304 ? 70.133 32.337 10.629 1.00 17.29 331 ASP A CA 1
ATOM 2310 C C . ASP A 1 304 ? 69.971 31.446 11.860 1.00 19.73 331 ASP A C 1
ATOM 2311 O O . ASP A 1 304 ? 70.242 31.875 12.983 1.00 17.38 331 ASP A O 1
ATOM 2316 N N . THR A 1 305 ? 69.533 30.207 11.651 1.00 15.93 332 THR A N 1
ATOM 2317 C CA . THR A 1 305 ? 69.337 29.277 12.763 1.00 17.85 332 THR A CA 1
ATOM 2318 C C . THR A 1 305 ? 70.599 29.120 13.613 1.00 19.19 332 THR A C 1
ATOM 2319 O O . THR A 1 305 ? 70.537 29.203 14.839 1.00 17.79 332 THR A O 1
ATOM 2323 N N . ALA A 1 306 ? 71.735 28.895 12.960 1.00 17.68 333 ALA A N 1
ATOM 2324 C CA . ALA A 1 306 ? 73.007 28.711 13.659 1.00 21.59 333 ALA A CA 1
ATOM 2325 C C . ALA A 1 306 ? 73.354 29.927 14.505 1.00 20.61 333 ALA A C 1
ATOM 2326 O O . ALA A 1 306 ? 73.859 29.794 15.618 1.00 21.85 333 ALA A O 1
ATOM 2328 N N . LEU A 1 307 ? 73.075 31.112 13.971 1.00 19.04 334 LEU A N 1
ATOM 2329 C CA . LEU A 1 307 ? 73.329 32.349 14.687 1.00 19.65 334 LEU A CA 1
ATOM 2330 C C . LEU A 1 307 ? 72.483 32.430 15.959 1.00 18.22 334 LEU A C 1
ATOM 2331 O O . LEU A 1 307 ? 72.999 32.728 17.035 1.00 18.49 334 LEU A O 1
ATOM 2336 N N . LEU A 1 308 ? 71.188 32.153 15.837 1.00 16.69 335 LEU A N 1
ATOM 2337 C CA . LEU A 1 308 ? 70.290 32.175 16.995 1.00 18.99 335 LEU A CA 1
ATOM 2338 C C . LEU A 1 308 ? 70.747 31.232 18.106 1.00 18.27 335 LEU A C 1
ATOM 2339 O O . LEU A 1 308 ? 70.759 31.598 19.283 1.00 19.76 335 LEU A O 1
ATOM 2344 N N . ILE A 1 309 ? 71.121 30.015 17.727 1.00 19.01 336 ILE A N 1
ATOM 2345 C CA . ILE A 1 309 ? 71.592 29.016 18.685 1.00 18.34 336 ILE A CA 1
ATOM 2346 C C . ILE A 1 309 ? 72.875 29.477 19.367 1.00 18.45 336 ILE A C 1
ATOM 2347 O O . ILE A 1 309 ? 73.033 29.369 20.588 1.00 18.69 336 ILE A O 1
ATOM 2352 N N . LYS A 1 310 ? 73.790 30.010 18.567 1.00 19.61 337 LYS A N 1
ATOM 2353 C CA . LYS A 1 310 ? 75.094 30.408 19.075 1.00 21.75 337 LYS A CA 1
ATOM 2354 C C . LYS A 1 310 ? 74.999 31.571 20.057 1.00 21.34 337 LYS A C 1
ATOM 2355 O O . LYS A 1 310 ? 75.752 31.633 21.024 1.00 20.67 337 LYS A O 1
ATOM 2361 N N . ASN A 1 311 ? 74.072 32.490 19.807 1.00 20.12 338 ASN A N 1
ATOM 2362 C CA . ASN A 1 311 ? 73.995 33.715 20.591 1.00 17.67 338 ASN A CA 1
ATOM 2363 C C . ASN A 1 311 ? 73.030 33.639 21.770 1.00 18.61 338 ASN A C 1
ATOM 2364 O O . ASN A 1 311 ? 72.975 34.556 22.580 1.00 21.12 338 ASN A O 1
ATOM 2377 N N . SER A 1 313 ? 72.740 31.983 24.684 1.00 17.58 340 SER A N 1
ATOM 2378 C CA . SER A 1 313 ? 73.274 32.120 26.043 1.00 18.88 340 SER A CA 1
ATOM 2379 C C . SER A 1 313 ? 73.624 33.564 26.400 1.00 17.86 340 SER A C 1
ATOM 2380 O O . SER A 1 313 ? 73.154 34.089 27.401 1.00 21.08 340 SER A O 1
ATOM 2383 N N . ALA A 1 314 ? 74.443 34.203 25.577 1.00 17.61 341 ALA A N 1
ATOM 2384 C CA . ALA A 1 314 ? 74.803 35.598 25.803 1.00 19.94 341 ALA A CA 1
ATOM 2385 C C . ALA A 1 314 ? 73.578 36.510 25.797 1.00 21.31 341 ALA A C 1
ATOM 2386 O O . ALA A 1 314 ? 73.466 37.411 26.625 1.00 22.21 341 ALA A O 1
ATOM 2388 N N . LEU A 1 315 ? 72.671 36.290 24.852 1.00 20.93 342 LEU A N 1
ATOM 2389 C CA . LEU A 1 315 ? 71.446 37.090 24.767 1.00 19.59 342 LEU A CA 1
ATOM 2390 C C . LEU A 1 315 ? 70.640 36.996 26.063 1.00 18.21 342 LEU A C 1
ATOM 2391 O O . LEU A 1 315 ? 70.185 38.007 26.599 1.00 19.48 342 LEU A O 1
ATOM 2396 N N . LEU A 1 316 ? 70.466 35.777 26.560 1.00 17.50 343 LEU A N 1
ATOM 2397 C CA . LEU A 1 316 ? 69.761 35.536 27.818 1.00 19.63 343 LEU A CA 1
ATOM 2398 C C . LEU A 1 316 ? 70.424 36.268 28.982 1.00 23.43 343 LEU A C 1
ATOM 2399 O O . LEU A 1 316 ? 69.748 36.873 29.814 1.00 20.20 343 LEU A O 1
ATOM 2404 N N . ASP A 1 317 ? 71.752 36.188 29.035 1.00 22.58 344 ASP A N 1
ATOM 2405 C CA . ASP A 1 317 ? 72.541 36.879 30.053 1.00 25.24 344 ASP A CA 1
ATOM 2406 C C . ASP A 1 317 ? 72.259 38.384 30.043 1.00 24.59 344 ASP A C 1
ATOM 2407 O O . ASP A 1 317 ? 71.941 38.970 31.078 1.00 25.38 344 ASP A O 1
ATOM 2412 N N . LEU A 1 318 ? 72.383 39.002 28.871 1.00 23.78 345 LEU A N 1
ATOM 2413 C CA . LEU A 1 318 ? 72.105 40.432 28.711 1.00 23.69 345 LEU A CA 1
ATOM 2414 C C . LEU A 1 318 ? 70.672 40.762 29.109 1.00 24.51 345 LEU A C 1
ATOM 2415 O O . LEU A 1 318 ? 70.414 41.778 29.764 1.00 25.92 345 LEU A O 1
ATOM 2420 N N . TRP A 1 319 ? 69.744 39.903 28.698 1.00 20.16 346 TRP A N 1
ATOM 2421 C CA . TRP A 1 319 ? 68.340 40.049 29.065 1.00 22.56 346 TRP A CA 1
ATOM 2422 C C . TRP A 1 319 ? 68.208 40.069 30.588 1.00 26.12 346 TRP A C 1
ATOM 2423 O O . TRP A 1 319 ? 67.676 41.017 31.157 1.00 25.34 346 TRP A O 1
ATOM 2434 N N . ASN A 1 320 ? 68.713 39.034 31.250 1.00 28.66 347 ASN A N 1
ATOM 2435 C CA . ASN A 1 320 ? 68.581 38.933 32.702 1.00 27.90 347 ASN A CA 1
ATOM 2436 C C . ASN A 1 320 ? 69.234 40.117 33.403 1.00 27.86 347 ASN A C 1
ATOM 2437 O O . ASN A 1 320 ? 68.928 40.421 34.551 1.00 30.47 347 ASN A O 1
ATOM 2442 N N . LYS A 1 321 ? 70.110 40.806 32.686 1.00 27.48 348 LYS A N 1
ATOM 2443 C CA . LYS A 1 321 ? 70.893 41.879 33.274 1.00 26.84 348 LYS A CA 1
ATOM 2444 C C . LYS A 1 321 ? 70.239 43.257 33.145 1.00 33.43 348 LYS A C 1
ATOM 2445 O O . LYS A 1 321 ? 70.207 44.037 34.108 1.00 29.66 348 LYS A O 1
ATOM 2451 N N . ARG A 1 322 ? 69.720 43.486 31.952 1.00 26.86 349 ARG A N 1
ATOM 2452 C CA . ARG A 1 322 ? 69.083 44.677 31.602 1.00 29.63 349 ARG A CA 1
ATOM 2453 C C . ARG A 1 322 ? 67.557 44.675 31.426 1.00 29.69 349 ARG A C 1
ATOM 2454 O O . ARG A 1 322 ? 67.021 45.719 31.390 1.00 35.50 349 ARG A O 1
ATOM 2462 N N . ILE A 1 323 ? 66.883 43.531 31.347 1.00 27.45 350 ILE A N 1
ATOM 2463 C CA . ILE A 1 323 ? 65.456 43.464 31.110 1.00 26.22 350 ILE A CA 1
ATOM 2464 C C . ILE A 1 323 ? 64.644 42.981 32.292 1.00 31.17 350 ILE A C 1
ATOM 2465 O O . ILE A 1 323 ? 63.826 43.707 32.820 1.00 28.66 350 ILE A O 1
ATOM 2470 N N . ALA A 1 324 ? 64.866 41.732 32.654 1.00 29.97 351 ALA A N 1
ATOM 2471 C CA . ALA A 1 324 ? 64.218 41.100 33.789 1.00 36.09 351 ALA A CA 1
ATOM 2472 C C . ALA A 1 324 ? 65.170 41.032 34.970 1.00 36.06 351 ALA A C 1
ATOM 2473 O O . ALA A 1 324 ? 65.998 40.123 35.041 1.00 43.06 351 ALA A O 1
#

B-factor: mean 16.02, std 6.47, range [3.02, 62.16]

Sequence (313 aa):
LADDHIYVTSSGGSFLENVRKHAEPFEKQSGVKVTLVPGTNPAHALKILSSRGTPPYDVAAFGGNDYRLIRAKKLAQVDEKSVPSLADVPEKFKADWEGCGSLYDYSSVGIAYRPDKIQGGVKSWKEFVERTVAGEFGKQVFFNNLSSNVRGAEVLSFGKIYGSGYGDIEASIATLERKPHIFKFFTAFNDPVVLLTSGEGAIGPGWDGRTFIAEDSTKGVKWVDPTEGAVSSGPVAVVKGGKEDLAKAFNYALGEEAQKAFCEAYYGAVNRKVQYSEKLKHRLPSIDSVQLVDTALLIKNSALLDLWNKRIA

Organism: Bordetella parapertussis (strain 12822 / ATCC BAA-587 / NCTC 13253) (NCBI:txid257311)

Radius of gyration: 20.24 Å; Cα contacts (8 Å, |Δi|>4): 592; chains: 1; bounding box: 40×62×44 Å

CATH classification: 3.40.190.10 (+1 more: 3.40.190.10)

Nearest PDB structures (foldseek):
  3pu5-assembly1_A  TM=1.001E+00  e=5.480E-62  Bordetella parapertussis
  4edp-assembly2_B  TM=8.385E-01  e=2.035E-20  Clostridium perfringens ATCC 13124
  4i1d-assembly1_A  TM=7.636E-01  e=5.875E-16  Bradyrhizobium diazoefficiens USDA 110
  4eqb-assembly2_B  TM=7.700E-01  e=5.494E-14  Streptococcus pneumoniae TCH8431/19A
  6ob5-assembly1_B  TM=5.583E-01  e=2.807E-10  Escherichia coli

Foldseek 3Di:
DVQQEFEEEDADDPLQVLLVVLCVVLCVVPVRHYDYHHDALLVLLVQLVVDDAERPHFHYKFFDLSVVCLVVVFFDADDCVLLVLNVQFDCVQVVQRVRFKGFFFKKWKFKWFACVQPPVHAAAPVRVLVCLLVCVSPLQEEEADPPQPQCRLQSLCCCCVQHDGSLNLVNSLVSCLSAPSHPYHDRDQLVVLCSRVVVSHGMYIHIQQSQLVSCVVVVGRDGHQHPQATEMGGIMHGGPNYPNSSNSSVSVSLDQSSQQSSCQSPTGGSRQVHQHDPSPNVRPDHNVGHDYDRSVSSVVCVVSVVSCVVRPD

InterPro domains:
  IPR006059 Bacterial-type extracellular solute-binding protein [PF13416] (53-319)
  IPR006311 Twin-arginine translocation pathway, signal sequence [PS51318] (1-32)

Secondary structure (DSSP, 8-state):
-TT-EEEEEE--HHHHHHHHH--HHHHHHH--EEEEEE--HHHHHHHHHH--SS-S-SB----S---HHHHTT-B----TTT-GGGGGS-GGGTGGGTTS-----BEEEEEEE-TTTSTT--SSHHHHHHHHHHTTTTT-EEEE-GGGTSSHHHHH--HHHHSSSTT-HHHHHHHHH--TTEEEEE-STTHHHHHHHHTS-SEEEEEHHHHHHHHHHTT--EEE--TT--EEE----BBTTS-HHHHHH---TTSHHHHHHHHH---B-S-TT----TTTTTTSPPTTT-B---HHHHHH--HHHHHHHHHT-